Protein AF-I0BWT6-F1 (afdb_monomer)

Structure (mmCIF, N/CA/C/O backbone):
data_AF-I0BWT6-F1
#
_entry.id   AF-I0BWT6-F1
#
loop_
_atom_site.group_PDB
_atom_site.id
_atom_site.type_symbol
_atom_site.label_atom_id
_atom_site.label_alt_id
_atom_site.label_comp_id
_atom_site.label_asym_id
_atom_site.label_entity_id
_atom_site.label_seq_id
_atom_site.pdbx_PDB_ins_code
_atom_site.Cartn_x
_atom_site.Cartn_y
_atom_site.Cartn_z
_atom_site.occupancy
_atom_site.B_iso_or_equiv
_atom_site.auth_seq_id
_atom_site.auth_comp_id
_atom_site.auth_asym_id
_atom_site.auth_atom_id
_atom_site.pdbx_PDB_model_num
ATOM 1 N N . MET A 1 1 ? 53.915 -27.822 -6.409 1.00 42.47 1 MET A N 1
ATOM 2 C CA . MET A 1 1 ? 54.384 -28.324 -7.717 1.00 42.47 1 MET A CA 1
ATOM 3 C C . MET A 1 1 ? 53.465 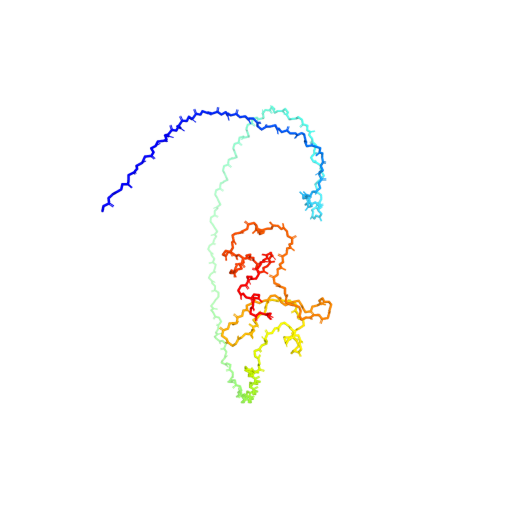-27.758 -8.793 1.00 42.47 1 MET A C 1
ATOM 5 O O . MET A 1 1 ? 52.259 -27.908 -8.686 1.00 42.47 1 MET A O 1
ATOM 9 N N . LYS A 1 2 ? 54.058 -26.995 -9.717 1.00 51.47 2 LYS A N 1
ATOM 10 C CA . LYS A 1 2 ? 53.512 -26.444 -10.980 1.00 51.47 2 LYS A CA 1
ATOM 11 C C . LYS A 1 2 ? 53.276 -27.597 -12.001 1.00 51.47 2 LYS A C 1
ATOM 13 O O . LYS A 1 2 ? 53.809 -28.670 -11.714 1.00 51.47 2 LYS A O 1
ATOM 18 N N . PRO A 1 3 ? 52.550 -27.443 -13.140 1.00 59.44 3 PRO A N 1
ATOM 19 C CA . PRO A 1 3 ? 52.746 -26.391 -14.167 1.00 59.44 3 PRO A CA 1
ATOM 20 C C . PRO A 1 3 ? 51.456 -25.671 -14.644 1.00 59.44 3 PRO A C 1
ATOM 22 O O . PRO A 1 3 ? 50.369 -26.194 -14.459 1.00 59.44 3 PRO A O 1
ATOM 25 N N . TRP A 1 4 ? 51.460 -24.379 -15.033 1.00 43.31 4 TRP A N 1
ATOM 26 C CA . TRP A 1 4 ? 52.064 -23.701 -16.220 1.00 43.31 4 TRP A CA 1
ATOM 27 C C . TRP A 1 4 ? 51.335 -24.104 -17.527 1.00 43.31 4 TRP A C 1
ATOM 29 O O . TRP A 1 4 ? 51.090 -25.284 -17.705 1.00 43.31 4 TRP A O 1
ATOM 39 N N . ALA A 1 5 ? 50.967 -23.254 -18.495 1.00 47.16 5 ALA A N 1
ATOM 40 C CA . ALA A 1 5 ? 51.197 -21.834 -18.763 1.00 47.16 5 ALA A CA 1
ATOM 41 C C . ALA A 1 5 ? 50.292 -21.350 -19.927 1.00 47.16 5 ALA A C 1
ATOM 43 O O . ALA A 1 5 ? 49.973 -22.144 -20.804 1.00 47.16 5 ALA A O 1
ATOM 44 N N . GLY A 1 6 ? 50.049 -20.032 -19.985 1.00 43.81 6 GLY A N 1
ATOM 45 C CA . GLY A 1 6 ? 50.055 -19.220 -21.218 1.00 43.81 6 GLY A CA 1
ATOM 46 C C . GLY A 1 6 ? 48.789 -19.191 -22.090 1.00 43.81 6 GLY A C 1
ATOM 47 O O . GLY A 1 6 ? 47.965 -20.085 -22.035 1.00 43.81 6 GLY A O 1
ATOM 48 N N . PHE A 1 7 ? 48.572 -18.191 -22.948 1.00 41.72 7 PHE A N 1
ATOM 49 C CA . PHE A 1 7 ? 49.351 -16.992 -23.274 1.00 41.72 7 PHE A CA 1
ATOM 50 C C . PHE A 1 7 ? 48.484 -16.136 -24.238 1.00 41.72 7 PHE A C 1
ATOM 52 O O . PHE A 1 7 ? 48.057 -16.678 -25.248 1.00 41.72 7 PHE A O 1
ATOM 59 N N . HIS A 1 8 ? 48.305 -14.833 -23.948 1.00 39.81 8 HIS A N 1
ATOM 60 C CA . HIS A 1 8 ? 48.161 -13.693 -24.893 1.00 39.81 8 HIS A CA 1
ATOM 61 C C . HIS A 1 8 ? 46.902 -13.650 -25.806 1.00 39.81 8 HIS A C 1
ATOM 63 O O . HIS A 1 8 ? 46.365 -14.666 -26.203 1.00 39.81 8 HIS A O 1
ATOM 69 N N . LEU A 1 9 ? 46.312 -12.506 -26.171 1.00 38.22 9 LEU A N 1
ATOM 70 C CA . LEU A 1 9 ? 46.908 -11.273 -26.682 1.00 38.22 9 LEU A CA 1
ATOM 71 C C . LEU A 1 9 ? 45.848 -10.148 -26.696 1.00 38.22 9 LEU A C 1
ATOM 73 O O . LEU A 1 9 ? 44.680 -10.366 -27.002 1.00 38.22 9 LEU A O 1
ATOM 77 N N . ILE A 1 10 ? 46.312 -8.945 -26.382 1.00 50.09 10 ILE A N 1
ATOM 78 C CA . ILE A 1 10 ? 45.641 -7.646 -26.479 1.00 50.09 10 ILE A CA 1
ATOM 79 C C . ILE A 1 10 ? 45.339 -7.298 -27.947 1.00 50.09 10 ILE A C 1
ATOM 81 O O . ILE A 1 10 ? 46.224 -7.441 -28.783 1.00 50.09 10 ILE A O 1
ATOM 85 N N . PHE A 1 11 ? 44.174 -6.708 -28.234 1.00 35.69 11 PHE A N 1
ATOM 86 C CA . PHE A 1 11 ? 44.030 -5.753 -29.342 1.00 35.69 11 PHE A CA 1
ATOM 87 C C . PHE A 1 11 ? 43.179 -4.551 -28.908 1.00 35.69 11 PHE A C 1
ATOM 89 O O . PHE A 1 11 ? 41.965 -4.637 -28.750 1.00 35.69 11 PHE A O 1
ATOM 96 N N . LEU A 1 12 ? 43.866 -3.425 -28.705 1.00 40.41 12 LEU A N 1
ATOM 97 C CA . LEU A 1 12 ? 43.333 -2.066 -28.794 1.00 40.41 12 LEU A CA 1
ATOM 98 C C . LEU A 1 12 ? 43.169 -1.713 -30.274 1.00 40.41 12 LEU A C 1
ATOM 100 O O . LEU A 1 12 ? 44.165 -1.797 -30.988 1.00 40.41 12 LEU A O 1
ATOM 104 N N . ILE A 1 13 ? 42.001 -1.217 -30.697 1.00 46.50 13 ILE A N 1
ATOM 105 C CA . ILE A 1 13 ? 41.910 -0.190 -31.748 1.00 46.50 13 ILE A CA 1
ATOM 106 C C . ILE A 1 13 ? 40.741 0.749 -31.407 1.00 46.50 13 ILE A C 1
ATOM 108 O O . ILE A 1 13 ? 39.598 0.319 -31.285 1.00 46.50 13 ILE A O 1
ATOM 112 N N . ALA A 1 14 ? 41.062 2.029 -31.224 1.00 41.94 14 ALA A N 1
ATOM 113 C CA . ALA A 1 14 ? 40.126 3.146 -31.202 1.00 41.94 14 ALA A CA 1
ATOM 114 C C . ALA A 1 14 ? 39.899 3.656 -32.635 1.00 41.94 14 ALA A C 1
ATOM 116 O O . ALA A 1 14 ? 40.850 3.654 -33.413 1.00 41.94 14 ALA A O 1
ATOM 117 N N . SER A 1 15 ? 38.689 4.129 -32.955 1.00 38.44 15 SER A N 1
ATOM 118 C CA . SER A 1 15 ? 38.467 5.333 -33.776 1.00 38.44 15 SER A CA 1
ATOM 119 C C . SER A 1 15 ? 36.979 5.655 -33.950 1.00 38.44 15 SER A C 1
ATOM 121 O O . SER A 1 15 ? 36.146 4.764 -34.085 1.00 38.44 15 SER A O 1
ATOM 123 N N . SER A 1 16 ? 36.705 6.960 -33.933 1.00 43.31 16 SER A N 1
ATOM 124 C CA . SER A 1 16 ? 35.433 7.666 -34.092 1.00 43.31 16 SER A CA 1
ATOM 125 C C . SER A 1 16 ? 34.547 7.217 -35.253 1.00 43.31 16 SER A C 1
ATOM 127 O O . SER A 1 16 ? 35.042 6.939 -36.342 1.00 43.31 16 SER A O 1
ATOM 129 N N . VAL A 1 17 ? 33.233 7.388 -35.079 1.00 43.19 17 VAL A N 1
ATOM 130 C CA . VAL A 1 17 ? 32.431 8.083 -36.093 1.00 43.19 17 VAL A CA 1
ATOM 131 C C . VAL A 1 17 ? 31.307 8.875 -35.418 1.00 43.19 17 VAL A C 1
ATOM 133 O O . VAL A 1 17 ? 30.542 8.350 -34.610 1.00 43.19 17 VAL A O 1
ATOM 136 N N . GLU A 1 18 ? 31.280 10.169 -35.718 1.00 48.12 18 GLU A N 1
ATOM 137 C CA . GLU A 1 18 ? 30.154 11.076 -35.519 1.00 48.12 18 GLU A CA 1
ATOM 138 C C . GLU A 1 18 ? 29.120 10.786 -36.618 1.00 48.12 18 GLU A C 1
ATOM 140 O O . GLU A 1 18 ? 29.493 10.466 -37.747 1.00 48.12 18 GLU A O 1
ATOM 145 N N . GLY A 1 19 ? 27.827 10.871 -36.306 1.00 37.47 19 GLY A N 1
ATOM 146 C CA . GLY A 1 19 ? 26.771 10.527 -37.260 1.00 37.47 19 GLY A CA 1
ATOM 147 C C . GLY A 1 19 ? 25.393 10.996 -36.812 1.00 37.47 19 GLY A C 1
ATOM 148 O O . GLY A 1 19 ? 24.604 10.213 -36.301 1.00 37.47 19 GLY A O 1
ATOM 149 N N . GLU A 1 20 ? 25.184 12.303 -36.957 1.00 38.12 20 GLU A N 1
ATOM 150 C CA . GLU A 1 20 ? 23.972 12.998 -37.418 1.00 38.12 20 GLU A CA 1
ATOM 151 C C . GLU A 1 20 ? 22.589 12.424 -37.043 1.00 38.12 20 GLU A C 1
ATOM 153 O O . GLU A 1 20 ? 22.090 11.445 -37.598 1.00 38.12 20 GLU A O 1
ATOM 158 N N . ALA A 1 21 ? 21.900 13.155 -36.161 1.00 36.47 21 ALA A N 1
ATOM 159 C CA . ALA A 1 21 ? 20.470 13.022 -35.926 1.00 36.47 21 ALA A CA 1
ATOM 160 C C . ALA A 1 21 ? 19.667 13.618 -37.099 1.00 36.47 21 ALA A C 1
ATOM 162 O O . ALA A 1 21 ? 19.679 14.825 -37.342 1.00 36.47 21 ALA A O 1
ATOM 163 N N . SER A 1 22 ? 18.927 12.753 -37.790 1.00 33.88 22 SER A N 1
ATOM 164 C CA . SER A 1 22 ? 17.842 13.099 -38.708 1.00 33.88 22 SER A CA 1
ATOM 165 C C . SER A 1 22 ? 16.614 13.543 -37.902 1.00 33.88 22 SER A C 1
ATOM 167 O O . SER A 1 22 ? 16.103 12.770 -37.093 1.00 33.88 22 SER A O 1
ATOM 169 N N . ASN A 1 23 ? 16.128 14.771 -38.110 1.00 39.53 23 ASN A N 1
ATOM 170 C CA . ASN A 1 23 ? 14.814 15.189 -37.616 1.00 39.53 23 ASN A CA 1
ATOM 171 C C . ASN A 1 23 ? 13.788 15.077 -38.746 1.00 39.53 23 ASN A C 1
ATOM 173 O O . ASN A 1 23 ? 13.794 15.846 -39.708 1.00 39.53 23 ASN A O 1
ATOM 177 N N . TYR A 1 24 ? 12.930 14.072 -38.597 1.00 34.31 24 TYR A N 1
ATOM 178 C CA . TYR A 1 24 ? 11.698 13.878 -39.342 1.00 34.31 24 TYR A CA 1
ATOM 179 C C . TYR A 1 24 ? 10.687 14.981 -39.014 1.00 34.31 24 TYR A C 1
ATOM 181 O O . TYR A 1 24 ? 10.643 15.507 -37.903 1.00 34.31 24 TYR A O 1
ATOM 189 N N . GLY A 1 25 ? 9.867 15.309 -40.012 1.00 38.00 25 GLY A N 1
ATOM 190 C CA . GLY A 1 25 ? 8.816 16.307 -39.918 1.00 38.00 25 GLY A CA 1
ATOM 191 C C . GLY A 1 25 ? 7.792 16.016 -38.824 1.00 38.00 25 GLY A C 1
ATOM 192 O O . GLY A 1 25 ? 7.376 14.881 -38.603 1.00 38.00 25 GLY A O 1
ATOM 193 N N . THR A 1 26 ? 7.340 17.088 -38.188 1.00 36.38 26 THR A N 1
ATOM 194 C CA . THR A 1 26 ? 6.186 17.095 -37.302 1.00 36.38 26 THR A CA 1
ATOM 195 C C . THR A 1 26 ? 4.981 17.624 -38.068 1.00 36.38 26 THR A C 1
ATOM 197 O O . THR A 1 26 ? 4.832 18.816 -38.334 1.00 36.38 26 THR A O 1
ATOM 200 N N . GLY A 1 27 ? 4.122 16.679 -38.454 1.00 35.94 27 GLY A N 1
ATOM 201 C CA . GLY A 1 27 ? 2.708 16.940 -38.672 1.00 35.94 27 GLY A CA 1
ATOM 202 C C . GLY A 1 27 ? 2.073 17.448 -37.379 1.00 35.94 27 GLY A C 1
ATOM 203 O O . GLY A 1 27 ? 2.541 17.158 -36.277 1.00 35.94 27 GLY A O 1
ATOM 204 N N . GLY A 1 28 ? 1.036 18.261 -37.546 1.00 37.31 28 GLY A N 1
ATOM 205 C CA . GLY A 1 28 ? 0.318 18.872 -36.446 1.00 37.31 28 GLY A CA 1
ATOM 206 C C . GLY A 1 28 ? -0.346 17.858 -35.524 1.00 37.31 28 GLY A C 1
ATOM 207 O O . GLY A 1 28 ? -0.750 16.777 -35.938 1.00 37.31 28 GLY A O 1
ATOM 208 N N . LEU A 1 29 ? -0.476 18.286 -34.277 1.00 45.09 29 LEU A N 1
ATOM 209 C CA . LEU A 1 29 ? -1.655 18.153 -33.433 1.00 45.09 29 LEU A CA 1
ATOM 210 C C . LEU A 1 29 ? -1.416 19.144 -32.292 1.00 45.09 29 LEU A C 1
ATOM 212 O O . LEU A 1 29 ? -0.754 18.860 -31.298 1.00 45.09 29 LEU A O 1
ATOM 216 N N . GLN A 1 30 ? -1.865 20.376 -32.531 1.00 37.12 30 GLN A N 1
ATOM 217 C CA . GLN A 1 30 ? -2.309 21.244 -31.452 1.00 37.12 30 GLN A CA 1
ATOM 218 C C . GLN A 1 30 ? -3.399 20.481 -30.716 1.00 37.12 30 GLN A C 1
ATOM 220 O O . GLN A 1 30 ? -4.320 20.022 -31.377 1.00 37.12 30 GLN A O 1
ATOM 225 N N . ASP A 1 31 ? -3.229 20.292 -29.412 1.00 46.28 31 ASP A N 1
ATOM 226 C CA . ASP A 1 31 ? -4.300 20.288 -28.415 1.00 46.28 31 ASP A CA 1
ATOM 227 C C . ASP A 1 31 ? -3.699 19.923 -27.058 1.00 46.28 31 ASP A C 1
ATOM 229 O O . ASP A 1 31 ? -3.703 18.771 -26.638 1.00 46.28 31 ASP A O 1
ATOM 233 N N . ALA A 1 32 ? -3.154 20.927 -26.376 1.00 45.75 32 ALA A N 1
ATOM 234 C CA . ALA A 1 32 ? -3.329 21.101 -24.940 1.00 45.75 32 ALA A CA 1
ATOM 235 C C . ALA A 1 32 ? -2.655 22.406 -24.512 1.00 45.75 32 ALA A C 1
ATOM 237 O O . ALA A 1 32 ? -1.502 22.663 -24.837 1.00 45.75 32 ALA A O 1
ATOM 238 N N . GLU A 1 33 ? -3.394 23.171 -23.715 1.00 38.50 33 GLU A N 1
ATOM 239 C CA . GLU A 1 33 ? -2.899 24.237 -22.845 1.00 38.50 33 GLU A CA 1
ATOM 240 C C . GLU A 1 33 ? -2.753 25.653 -23.434 1.00 38.50 33 GLU A C 1
ATOM 242 O O . GLU A 1 33 ? -1.668 26.183 -23.638 1.00 38.50 33 GLU A O 1
ATOM 247 N N . ALA A 1 34 ? -3.898 26.327 -23.587 1.00 40.56 34 ALA A N 1
ATOM 248 C CA . ALA A 1 34 ? -4.045 27.717 -23.137 1.00 40.56 34 ALA A CA 1
ATOM 249 C C . ALA A 1 34 ? -5.530 28.080 -22.962 1.00 40.56 34 ALA A C 1
ATOM 251 O O . ALA A 1 34 ? -6.059 28.999 -23.588 1.00 40.56 34 ALA A O 1
ATOM 252 N N . THR A 1 35 ? -6.214 27.382 -22.052 1.00 51.09 35 THR A N 1
ATOM 253 C CA . THR A 1 35 ? -7.403 27.940 -21.395 1.00 51.09 35 THR A CA 1
ATOM 254 C C . THR A 1 35 ? -6.935 29.054 -20.462 1.00 51.09 35 THR A C 1
ATOM 256 O O . THR A 1 35 ? -6.736 28.852 -19.271 1.00 51.09 35 THR A O 1
ATOM 259 N N . CYS A 1 36 ? -6.735 30.247 -21.013 1.00 52.03 36 CYS A N 1
ATOM 260 C CA . CYS A 1 36 ? -6.642 31.483 -20.244 1.00 52.03 36 CYS A CA 1
ATOM 261 C C . CYS A 1 36 ? -7.314 32.611 -21.030 1.00 52.03 36 CYS A C 1
ATOM 263 O O . CYS A 1 36 ? -6.670 33.551 -21.477 1.00 52.03 36 CYS A O 1
ATOM 265 N N . CYS A 1 37 ? -8.620 32.474 -21.272 1.00 47.41 37 CYS A N 1
ATOM 266 C CA . CYS A 1 37 ? -9.442 33.552 -21.832 1.00 47.41 37 CYS A CA 1
ATOM 267 C C . CYS A 1 37 ? -10.937 33.371 -21.516 1.00 47.41 37 CYS A C 1
ATOM 269 O O . CYS A 1 37 ? -11.799 33.585 -22.361 1.00 47.41 37 CYS A O 1
ATOM 271 N N . ALA A 1 38 ? -11.259 32.975 -20.281 1.00 53.38 38 ALA A N 1
ATOM 272 C CA . ALA A 1 38 ? -12.645 32.875 -19.812 1.00 53.38 38 ALA A CA 1
ATOM 273 C C . ALA A 1 38 ? -12.951 33.746 -18.581 1.00 53.38 38 ALA A C 1
ATOM 275 O O . ALA A 1 38 ? -13.928 33.477 -17.888 1.00 53.38 38 ALA A O 1
ATOM 276 N N . GLN A 1 39 ? -12.166 34.797 -18.289 1.00 48.47 39 GLN A N 1
ATOM 277 C CA . GLN A 1 39 ? -12.446 35.611 -17.093 1.00 48.47 39 GLN A CA 1
ATOM 278 C C . GLN A 1 39 ? -12.039 37.088 -17.098 1.00 48.47 39 GLN A C 1
ATOM 280 O O . GLN A 1 39 ? -12.118 37.728 -16.054 1.00 48.47 39 GLN A O 1
ATOM 285 N N . LEU A 1 40 ? -11.707 37.686 -18.244 1.00 47.66 40 LEU A N 1
ATOM 286 C CA . LEU A 1 40 ? -11.546 39.140 -18.327 1.00 47.66 40 LEU A CA 1
ATOM 287 C C . LEU A 1 40 ? -12.355 39.684 -19.500 1.00 47.66 40 LEU A C 1
ATOM 289 O O . LEU A 1 40 ? -12.048 39.463 -20.668 1.00 47.66 40 LEU A O 1
ATOM 293 N N . LYS A 1 41 ? -13.444 40.381 -19.164 1.00 46.59 41 LYS A N 1
ATOM 294 C CA . LYS A 1 41 ? -14.199 41.187 -20.117 1.00 46.59 41 LYS A CA 1
ATOM 295 C C . LYS A 1 41 ? -13.276 42.262 -20.689 1.00 46.59 41 LYS A C 1
ATOM 297 O O . LYS A 1 41 ? -12.772 43.089 -19.939 1.00 46.59 41 LYS A O 1
ATOM 302 N N . GLY A 1 42 ? -13.168 42.275 -22.014 1.00 57.44 42 GLY A N 1
ATOM 303 C CA . GLY A 1 42 ? -12.788 43.447 -22.792 1.00 57.44 42 GLY A CA 1
ATOM 304 C C . GLY A 1 42 ? -11.293 43.685 -22.907 1.00 57.44 42 GLY A C 1
ATOM 305 O O . GLY A 1 42 ? -10.782 44.556 -22.228 1.00 57.44 42 GLY A O 1
ATOM 306 N N . LEU A 1 43 ? -10.644 42.988 -23.839 1.00 44.75 43 LEU A N 1
ATOM 307 C CA . LEU A 1 43 ? -9.632 43.554 -24.735 1.00 44.75 43 LEU A CA 1
ATOM 308 C C . LEU A 1 43 ? -9.586 42.659 -25.984 1.00 44.75 43 LEU A C 1
ATOM 310 O O . LEU A 1 43 ? -9.127 41.520 -25.951 1.00 44.75 43 LEU A O 1
ATOM 314 N N . THR A 1 44 ? -10.158 43.158 -27.075 1.00 45.19 44 THR A N 1
ATOM 315 C CA . THR A 1 44 ? -10.151 42.530 -28.398 1.00 45.19 44 THR A CA 1
ATOM 316 C C . THR A 1 44 ? -8.830 42.801 -29.115 1.00 45.19 44 THR A C 1
ATOM 318 O O . THR A 1 44 ? -8.451 43.953 -29.292 1.00 45.19 44 THR A O 1
ATOM 321 N N . GLN A 1 45 ? -8.222 41.709 -29.583 1.00 42.19 45 GLN A N 1
ATOM 322 C CA . GLN A 1 45 ? -7.320 41.576 -30.734 1.00 42.19 45 GLN A CA 1
ATOM 323 C C . GLN A 1 45 ? -5.939 42.254 -30.718 1.00 42.19 45 GLN A C 1
ATOM 325 O O . GLN A 1 45 ? -5.777 43.451 -30.928 1.00 42.19 45 GLN A O 1
ATOM 330 N N . CYS A 1 46 ? -4.924 41.385 -30.666 1.00 43.94 46 CYS A N 1
ATOM 331 C CA . CYS A 1 46 ? -3.648 41.582 -31.346 1.00 43.94 46 CYS A CA 1
ATOM 332 C C . CYS A 1 46 ? -3.877 41.614 -32.867 1.00 43.94 46 CYS A C 1
ATOM 334 O O . CYS A 1 46 ? -4.219 40.593 -33.466 1.00 43.94 46 CYS A O 1
ATOM 336 N N . GLY A 1 47 ? -3.669 42.779 -33.475 1.00 43.38 47 GLY A N 1
ATOM 337 C CA . GLY A 1 47 ? -3.545 42.976 -34.916 1.00 43.38 47 GLY A CA 1
ATOM 338 C C . GLY A 1 47 ? -2.259 43.748 -35.201 1.00 43.38 47 GLY A C 1
ATOM 339 O O . GLY A 1 47 ? -2.004 44.777 -34.582 1.00 43.38 47 GLY A O 1
ATOM 340 N N . ASN A 1 48 ? -1.431 43.198 -36.086 1.00 61.59 48 ASN A N 1
ATOM 341 C CA . ASN A 1 48 ? -0.179 43.787 -36.559 1.00 61.59 48 ASN A CA 1
ATOM 342 C C . ASN A 1 48 ? -0.455 45.094 -37.310 1.00 61.59 48 ASN A C 1
ATOM 344 O O . ASN A 1 48 ? -1.382 45.086 -38.106 1.00 61.59 48 ASN A O 1
ATOM 348 N N . ASP A 1 49 ? 0.369 46.136 -37.131 1.00 45.12 49 ASP A N 1
ATOM 349 C CA . ASP A 1 49 ? 0.772 47.047 -38.214 1.00 45.12 49 ASP A CA 1
ATOM 350 C C . ASP A 1 49 ? 1.920 47.996 -37.808 1.00 45.12 49 ASP A C 1
ATOM 352 O O . ASP A 1 49 ? 2.054 48.438 -36.668 1.00 45.12 49 ASP A O 1
ATOM 356 N N . LYS A 1 50 ? 2.784 48.257 -38.796 1.00 48.44 50 LYS A N 1
ATOM 357 C CA . LYS A 1 50 ? 3.993 49.101 -38.811 1.00 48.44 50 LYS A CA 1
ATOM 358 C C . LYS A 1 50 ? 3.893 50.406 -38.006 1.00 48.44 50 LYS A C 1
ATOM 360 O O . LYS A 1 50 ? 3.036 51.241 -38.277 1.00 48.44 50 LYS A O 1
ATOM 365 N N . ILE A 1 51 ? 4.906 50.674 -37.178 1.00 49.22 51 ILE A N 1
ATOM 366 C CA . ILE A 1 51 ? 5.152 51.990 -36.566 1.00 49.22 51 ILE A CA 1
ATOM 367 C C . ILE A 1 51 ? 6.350 52.661 -37.260 1.00 49.22 51 ILE A C 1
ATOM 369 O O . ILE A 1 51 ? 7.469 52.154 -37.220 1.00 49.22 51 ILE A O 1
ATOM 373 N N . LEU A 1 52 ? 6.111 53.816 -37.890 1.00 45.03 52 LEU A N 1
ATOM 374 C CA . LEU A 1 52 ? 7.130 54.793 -38.296 1.00 45.03 52 LEU A CA 1
ATOM 375 C C . LEU A 1 52 ? 7.288 55.814 -37.156 1.00 45.03 52 LEU A C 1
ATOM 377 O O . LEU A 1 52 ? 6.353 56.551 -36.857 1.00 45.03 52 LEU A O 1
ATOM 381 N N . LEU A 1 53 ? 8.457 55.851 -36.510 1.00 47.50 53 LEU A N 1
ATOM 382 C CA . LEU A 1 53 ? 8.797 56.814 -35.454 1.00 47.50 53 LEU A CA 1
ATOM 383 C C . LEU A 1 53 ? 9.492 58.039 -36.060 1.00 47.50 53 LEU A C 1
ATOM 385 O O . LEU A 1 53 ? 10.631 57.947 -36.513 1.00 47.50 53 LEU A O 1
ATOM 389 N N . GLN A 1 54 ? 8.836 59.196 -36.007 1.00 47.50 54 GLN A N 1
ATOM 390 C CA . GLN A 1 54 ? 9.489 60.497 -36.146 1.00 47.50 54 GLN A CA 1
ATOM 391 C C . GLN A 1 54 ? 9.401 61.199 -34.782 1.00 47.50 54 GLN A C 1
ATOM 393 O O . GLN A 1 54 ? 8.309 61.445 -34.276 1.00 47.50 54 GLN A O 1
ATOM 398 N N . GLY A 1 55 ? 10.550 61.423 -34.136 1.00 57.22 55 GLY A N 1
ATOM 399 C CA . GLY A 1 55 ? 10.626 61.904 -32.753 1.00 57.22 55 GLY A CA 1
ATOM 400 C C . GLY A 1 55 ? 10.161 63.355 -32.590 1.00 57.22 55 GLY A C 1
ATOM 401 O O . GLY A 1 55 ? 10.614 64.237 -33.317 1.00 57.22 55 GLY A O 1
ATOM 402 N N . GLN A 1 56 ? 9.284 63.610 -31.616 1.00 56.62 56 GLN A N 1
ATOM 403 C CA . GLN A 1 56 ? 8.946 64.962 -31.160 1.00 5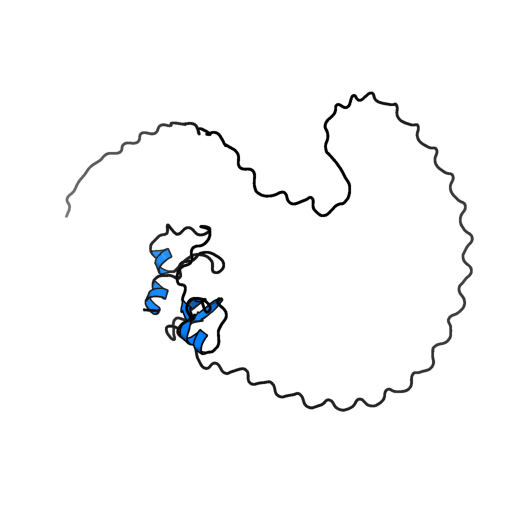6.62 56 GLN A CA 1
ATOM 404 C C . GLN A 1 56 ? 9.932 65.440 -30.085 1.00 56.62 56 GLN A C 1
ATOM 406 O O . GLN A 1 56 ? 10.409 64.654 -29.266 1.00 56.62 56 GLN A O 1
ATOM 411 N N . ALA A 1 57 ? 10.241 66.740 -30.104 1.00 63.34 57 ALA A N 1
ATOM 412 C CA . ALA A 1 57 ? 11.140 67.387 -29.152 1.00 63.34 57 ALA A CA 1
ATOM 413 C C . ALA A 1 57 ? 10.592 67.339 -27.713 1.00 63.34 57 ALA A C 1
ATOM 415 O O . ALA A 1 57 ? 9.383 67.420 -27.494 1.00 63.34 57 ALA A O 1
ATOM 416 N N . GLY A 1 58 ? 11.495 67.226 -26.735 1.00 70.50 58 GLY A N 1
ATOM 417 C CA . GLY A 1 58 ? 11.144 67.181 -25.316 1.00 70.50 58 GLY A CA 1
ATOM 418 C C . GLY A 1 58 ? 10.471 68.469 -24.831 1.00 70.50 58 GLY A C 1
ATOM 419 O O . GLY A 1 58 ? 10.845 69.573 -25.224 1.00 70.50 58 GLY A O 1
ATOM 420 N N . ILE A 1 59 ? 9.477 68.313 -23.961 1.00 67.56 59 ILE A N 1
ATOM 421 C CA . ILE A 1 59 ? 8.725 69.414 -23.350 1.00 67.56 59 ILE A CA 1
ATOM 422 C C . ILE A 1 59 ? 9.621 70.105 -22.299 1.00 67.56 59 ILE A C 1
ATOM 424 O O . ILE A 1 59 ? 10.259 69.395 -21.516 1.00 67.56 59 ILE A O 1
ATOM 428 N N . PRO A 1 60 ? 9.696 71.450 -22.238 1.00 73.44 60 PRO A N 1
ATOM 429 C CA . PRO A 1 60 ? 10.446 72.147 -21.194 1.00 73.44 60 PRO A CA 1
ATOM 430 C C . PRO A 1 60 ? 9.960 71.794 -19.781 1.00 73.44 60 PRO A C 1
ATOM 432 O O . PRO A 1 60 ? 8.767 71.592 -19.555 1.00 73.44 60 PRO A O 1
ATOM 435 N N . GLY A 1 61 ? 10.889 71.751 -18.823 1.00 74.50 61 GLY A N 1
ATOM 436 C CA . GLY A 1 61 ? 10.579 71.466 -17.422 1.00 74.50 61 GLY A CA 1
ATOM 437 C C . GLY A 1 61 ? 9.699 72.545 -16.784 1.00 74.50 61 GLY A C 1
ATOM 438 O O . GLY A 1 61 ? 9.883 73.739 -17.019 1.00 74.50 61 GLY A O 1
ATOM 439 N N . ILE A 1 62 ? 8.742 72.114 -15.964 1.00 69.38 62 ILE A N 1
ATOM 440 C CA . ILE A 1 62 ? 7.796 72.990 -15.264 1.00 69.38 62 ILE A CA 1
ATOM 441 C C . ILE A 1 62 ? 8.536 73.709 -14.116 1.00 69.38 62 ILE A C 1
ATOM 443 O O . ILE A 1 62 ? 9.255 73.041 -13.368 1.00 69.38 62 ILE A O 1
ATOM 447 N N . PRO A 1 63 ? 8.379 75.036 -13.935 1.00 75.50 63 PRO A N 1
ATOM 448 C CA . PRO A 1 63 ? 8.945 75.740 -12.785 1.00 75.50 63 PRO A CA 1
ATOM 449 C C . PRO A 1 63 ? 8.450 75.171 -11.449 1.00 75.50 63 PRO A C 1
ATOM 451 O O . PRO A 1 63 ? 7.295 74.764 -11.324 1.00 75.50 63 PRO A O 1
ATOM 454 N N . GLY A 1 64 ? 9.321 75.171 -10.437 1.00 75.94 64 GLY A N 1
ATOM 455 C CA . GLY A 1 64 ? 8.975 74.706 -9.094 1.00 75.94 64 GLY A CA 1
ATOM 456 C C . GLY A 1 64 ? 7.929 75.600 -8.423 1.00 75.94 64 GLY A C 1
ATOM 457 O O . GLY A 1 64 ? 7.986 76.826 -8.526 1.00 75.94 64 GLY A O 1
ATOM 458 N N . VAL A 1 65 ? 6.974 74.985 -7.725 1.00 74.31 65 VAL A N 1
ATOM 459 C CA . VAL A 1 65 ? 5.941 75.709 -6.974 1.00 74.31 65 VAL A CA 1
ATOM 460 C C . VAL A 1 65 ? 6.547 76.426 -5.754 1.00 74.31 65 VAL A C 1
ATOM 462 O O . VAL A 1 65 ? 7.378 75.835 -5.059 1.00 74.31 65 VAL A O 1
ATOM 465 N N . PRO A 1 66 ? 6.151 77.679 -5.457 1.00 78.69 66 PRO A N 1
ATOM 466 C CA . PRO A 1 66 ? 6.557 78.356 -4.226 1.00 78.69 66 PRO A CA 1
ATOM 467 C C . PRO A 1 66 ? 6.102 77.594 -2.973 1.00 78.69 66 PRO A C 1
ATOM 469 O O . PRO A 1 66 ? 5.023 77.002 -2.954 1.00 78.69 66 PRO A O 1
ATOM 472 N N . GLY A 1 67 ? 6.914 77.632 -1.914 1.00 76.94 67 GLY A N 1
ATOM 473 C CA . GLY A 1 67 ? 6.590 76.981 -0.643 1.00 76.94 67 GLY A CA 1
ATOM 474 C C . GLY A 1 67 ? 5.389 77.625 0.056 1.00 76.94 67 GLY A C 1
ATOM 475 O O . GLY A 1 67 ? 5.231 78.845 0.049 1.00 76.94 67 GLY A O 1
ATOM 476 N N . THR A 1 68 ? 4.537 76.807 0.673 1.00 77.94 68 THR A N 1
ATOM 477 C CA . THR A 1 68 ? 3.377 77.270 1.446 1.00 77.94 68 THR A CA 1
ATOM 478 C C . THR A 1 68 ? 3.802 77.817 2.809 1.00 77.94 68 THR A C 1
ATOM 480 O O . THR A 1 68 ? 4.654 77.223 3.471 1.00 77.94 68 THR A O 1
ATOM 483 N N . ASN A 1 69 ? 3.172 78.900 3.273 1.00 73.75 69 ASN A N 1
ATOM 484 C CA . ASN A 1 69 ? 3.351 79.386 4.646 1.00 73.75 69 ASN A CA 1
ATOM 485 C C . ASN A 1 69 ? 2.918 78.319 5.670 1.00 73.75 69 ASN A C 1
ATOM 487 O O . ASN A 1 69 ? 1.957 77.584 5.438 1.00 73.75 69 ASN A O 1
ATOM 491 N N . GLY A 1 70 ? 3.612 78.252 6.810 1.00 74.44 70 GLY A N 1
ATOM 492 C CA . GLY A 1 70 ? 3.305 77.301 7.883 1.00 74.44 70 GLY A CA 1
ATOM 493 C C . GLY A 1 70 ? 1.935 77.551 8.523 1.00 74.44 70 GLY A C 1
ATOM 494 O O . GLY A 1 70 ? 1.529 78.696 8.722 1.00 74.44 70 GLY A O 1
ATOM 495 N N . SER A 1 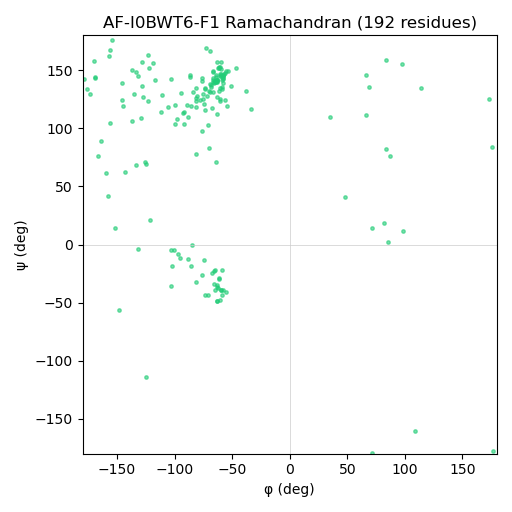71 ? 1.220 76.474 8.849 1.00 74.88 71 SER A N 1
ATOM 496 C CA . SER A 1 71 ? -0.091 76.525 9.503 1.00 74.88 71 SER A CA 1
ATOM 497 C C . SER A 1 71 ? -0.001 77.072 10.939 1.00 74.88 71 SER A C 1
ATOM 499 O O . SER A 1 71 ? 0.949 76.727 11.647 1.00 74.88 71 SER A O 1
ATOM 501 N N . PRO A 1 72 ? -0.989 77.859 11.417 1.00 77.69 72 PRO A N 1
ATOM 502 C CA . PRO A 1 72 ? -1.073 78.261 12.822 1.00 77.69 72 PRO A CA 1
ATOM 503 C C . PRO A 1 72 ? -1.089 77.055 13.776 1.00 77.69 72 PRO A C 1
ATOM 505 O O . PRO A 1 72 ? -1.620 75.998 13.436 1.00 77.69 72 PRO A O 1
ATOM 508 N N . GLY A 1 73 ? -0.523 77.218 14.975 1.00 75.44 73 GLY A N 1
ATOM 509 C CA . GLY A 1 73 ? -0.461 76.155 15.983 1.00 75.44 73 GLY A CA 1
ATOM 510 C C . GLY A 1 73 ? -1.844 75.721 16.484 1.00 75.44 73 GLY A C 1
ATOM 511 O O . GLY A 1 73 ? -2.754 76.540 16.621 1.00 75.44 73 GLY A O 1
ATOM 512 N N . LEU A 1 74 ? -1.994 74.425 16.765 1.00 74.94 74 LEU A N 1
ATOM 513 C CA . LEU A 1 74 ? -3.235 73.837 17.272 1.00 74.94 74 LEU A CA 1
ATOM 514 C C . LEU A 1 74 ? -3.555 74.351 18.687 1.00 74.94 74 LEU A C 1
ATOM 516 O O . LEU A 1 74 ? -2.667 74.491 19.529 1.00 74.94 74 LEU A O 1
ATOM 520 N N . LYS A 1 75 ? -4.837 74.620 18.957 1.00 76.81 75 LYS A N 1
ATOM 521 C CA . LYS A 1 75 ? -5.337 74.932 20.304 1.00 76.81 75 LYS A CA 1
ATOM 522 C C . LYS A 1 75 ? -5.250 73.671 21.173 1.00 76.81 75 LYS A C 1
ATOM 524 O O . LYS A 1 75 ? -5.603 72.601 20.696 1.00 76.81 75 LYS A O 1
ATOM 529 N N . GLY A 1 76 ? -4.796 73.806 22.422 1.00 76.50 76 GLY A N 1
ATOM 530 C CA . GLY A 1 76 ? -4.641 72.670 23.339 1.00 76.50 76 GLY A CA 1
ATOM 531 C C . GLY A 1 76 ? -5.957 71.941 23.633 1.00 76.50 76 GLY A C 1
ATOM 532 O O . GLY A 1 76 ? -7.021 72.568 23.676 1.00 76.50 76 GLY A O 1
ATOM 533 N N . ASP A 1 77 ? -5.862 70.626 23.831 1.00 77.12 77 ASP A N 1
ATOM 534 C CA . ASP A 1 77 ? -7.005 69.737 24.040 1.00 77.12 77 ASP A CA 1
ATOM 535 C C . ASP A 1 77 ? -7.748 70.019 25.364 1.00 77.12 77 ASP A C 1
AT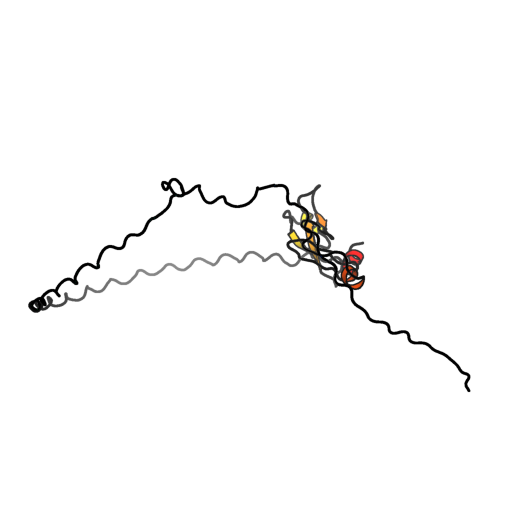OM 537 O O . ASP A 1 77 ? -7.128 70.426 26.354 1.00 77.12 77 ASP A O 1
ATOM 541 N N . PRO A 1 78 ? -9.076 69.790 25.425 1.00 80.25 78 PRO A N 1
ATOM 542 C CA . PRO A 1 78 ? -9.823 69.794 26.682 1.00 80.25 78 PRO A CA 1
ATOM 543 C C . PRO A 1 78 ? -9.256 68.782 27.690 1.00 80.25 78 PRO A C 1
ATOM 545 O O . PRO A 1 78 ? -8.794 67.706 27.314 1.00 80.25 78 PRO A O 1
ATOM 548 N N . GLY A 1 79 ? -9.327 69.108 28.985 1.00 76.31 79 GLY A N 1
ATOM 549 C CA . GLY A 1 79 ? -8.852 68.219 30.049 1.00 76.31 79 GLY A CA 1
ATOM 550 C C . GLY A 1 79 ? -9.591 66.868 30.080 1.00 76.31 79 GLY A C 1
ATOM 551 O O . GLY A 1 79 ? -10.749 66.792 29.660 1.00 76.31 79 GLY A O 1
ATOM 552 N N . PRO A 1 80 ? -8.948 65.798 30.582 1.00 79.69 80 PRO A N 1
ATOM 553 C CA . PRO A 1 80 ? -9.528 64.460 30.583 1.00 79.69 80 PRO A CA 1
ATOM 554 C C . PRO A 1 80 ? -10.789 64.388 31.455 1.00 79.69 80 PRO A C 1
ATOM 556 O O . PRO A 1 80 ? -10.844 64.944 32.554 1.00 79.69 80 PRO A O 1
ATOM 559 N N . GLN A 1 81 ? -11.797 63.663 30.969 1.00 81.12 81 GLN A N 1
ATOM 560 C CA . GLN A 1 81 ? -12.985 63.316 31.747 1.00 81.12 81 GLN A CA 1
ATOM 561 C C . GLN A 1 81 ? -12.591 62.431 32.944 1.00 81.12 81 GLN A C 1
ATOM 563 O O . GLN A 1 81 ? -11.717 61.573 32.824 1.00 81.12 81 GLN A O 1
ATOM 568 N N . GLY A 1 82 ? -13.232 62.636 34.101 1.00 76.62 82 GLY A N 1
ATOM 569 C CA . GLY A 1 82 ? -12.974 61.841 35.308 1.00 76.62 82 GLY A CA 1
ATOM 570 C C . GLY A 1 82 ? -13.241 60.337 35.111 1.00 76.62 82 GLY A C 1
ATOM 571 O O . GLY A 1 82 ? -14.007 59.963 34.218 1.00 76.62 82 GLY A O 1
ATOM 572 N N . PRO A 1 83 ? -12.622 59.463 35.927 1.00 81.25 83 PRO A N 1
ATOM 573 C CA . PRO A 1 83 ? -12.727 58.019 35.755 1.00 81.25 83 PRO A CA 1
ATOM 574 C C . PRO A 1 83 ? -14.177 57.524 35.928 1.00 81.25 83 PRO A C 1
ATOM 576 O O . PRO A 1 83 ? -14.891 58.017 36.806 1.00 81.25 83 PRO A O 1
ATOM 579 N N . PRO A 1 84 ? -14.623 56.539 35.124 1.00 83.81 84 PRO A N 1
ATOM 580 C CA . PRO A 1 84 ? -15.903 55.864 35.328 1.00 83.81 84 PRO A CA 1
ATOM 581 C C . PRO A 1 84 ? -15.989 55.218 36.720 1.00 83.81 84 PRO A C 1
ATOM 583 O O . PRO A 1 84 ? -14.991 54.710 37.227 1.00 83.81 84 PRO A O 1
ATOM 586 N N . GLY A 1 85 ? -17.183 55.205 37.323 1.00 76.94 85 GLY A N 1
ATOM 587 C CA . GLY A 1 85 ? -17.408 54.564 38.624 1.00 76.94 85 GLY A CA 1
ATOM 588 C C . GLY A 1 85 ? -17.123 53.056 38.607 1.00 76.94 85 GLY A C 1
ATOM 589 O O . GLY A 1 85 ? -17.236 52.403 37.566 1.00 76.94 85 GLY A O 1
ATOM 590 N N . GLU A 1 86 ? -16.755 52.499 39.762 1.00 80.94 86 GLU A N 1
ATOM 591 C CA . GLU A 1 86 ? -16.414 51.079 39.884 1.00 80.94 86 GLU A CA 1
ATOM 592 C C . GLU A 1 86 ? -17.601 50.173 39.524 1.00 80.94 86 GLU A C 1
ATOM 594 O O . GLU A 1 86 ? -18.733 50.356 39.978 1.00 80.94 86 GLU A O 1
ATOM 599 N N . ARG A 1 87 ? -17.336 49.171 38.680 1.00 82.44 87 ARG A N 1
ATOM 600 C CA . ARG A 1 87 ? -18.321 48.160 38.287 1.00 82.44 87 ARG A CA 1
ATOM 601 C C . ARG A 1 87 ? -18.617 47.252 39.483 1.00 82.44 87 ARG A C 1
ATOM 603 O O . ARG A 1 87 ? -17.686 46.734 40.093 1.00 82.44 87 ARG A O 1
ATOM 610 N N . GLY A 1 88 ? -19.899 47.009 39.766 1.00 75.12 88 GLY A N 1
ATOM 611 C CA . GLY A 1 88 ? -20.322 46.054 40.797 1.00 75.12 88 GLY A CA 1
ATOM 612 C C . GLY A 1 88 ? -19.706 44.662 40.599 1.00 75.12 88 GLY A C 1
ATOM 613 O O . GLY A 1 88 ? -19.420 44.252 39.470 1.00 75.12 88 GLY A O 1
ATOM 614 N N . SER A 1 89 ? -19.477 43.946 41.700 1.00 78.31 89 SER A N 1
ATOM 615 C CA . SER A 1 89 ? -18.830 42.632 41.696 1.00 78.31 89 SER A CA 1
ATOM 616 C C . SER A 1 89 ? -19.591 41.612 40.841 1.00 78.31 89 SER A C 1
ATOM 618 O O . SER A 1 89 ? -20.821 41.578 40.812 1.00 78.31 89 SER A O 1
ATOM 620 N N . ALA A 1 90 ? -18.844 40.769 40.122 1.00 79.88 90 ALA A N 1
ATOM 621 C CA . ALA A 1 90 ? -19.422 39.697 39.320 1.00 79.88 90 ALA A CA 1
ATOM 622 C C . ALA A 1 90 ? -20.143 38.674 40.218 1.00 79.88 90 ALA A C 1
ATOM 624 O O . ALA A 1 90 ? -19.657 38.331 41.297 1.00 79.88 90 ALA A O 1
ATOM 625 N N . GLY A 1 91 ? -21.293 38.172 39.758 1.00 73.88 91 GLY A N 1
ATOM 626 C CA . GLY A 1 91 ? -21.998 37.079 40.428 1.00 73.88 91 GLY A CA 1
ATOM 627 C C . GLY A 1 91 ? -21.151 35.803 40.476 1.00 73.88 91 GLY A C 1
ATOM 628 O O . GLY A 1 91 ? -20.302 35.576 39.615 1.00 73.88 91 GLY A O 1
ATOM 629 N N . ILE A 1 92 ? -21.377 34.964 41.488 1.00 74.50 92 ILE A N 1
ATOM 630 C CA . ILE A 1 92 ? -20.651 33.699 41.655 1.00 74.50 92 ILE A CA 1
ATOM 631 C C . ILE A 1 92 ? -20.885 32.766 40.454 1.00 74.50 92 ILE A C 1
ATOM 633 O O . ILE A 1 92 ? -22.022 32.453 40.101 1.00 74.50 92 ILE A O 1
ATOM 637 N N . THR A 1 93 ? -19.808 32.308 39.815 1.00 78.69 93 THR A N 1
ATOM 638 C CA . THR A 1 93 ? -19.886 31.342 38.710 1.00 78.69 93 THR A CA 1
ATOM 639 C C . THR A 1 93 ? -20.382 29.990 39.229 1.00 78.69 93 THR A C 1
ATOM 641 O O . THR A 1 93 ? -19.866 29.473 40.222 1.00 78.69 93 THR A O 1
ATOM 644 N N . GLY A 1 94 ? -21.376 29.400 38.557 1.00 77.69 94 GLY A N 1
ATOM 645 C CA . GLY A 1 94 ? -21.866 28.055 38.873 1.00 77.69 94 GLY A CA 1
ATOM 646 C C . GLY A 1 94 ? -20.761 26.999 38.754 1.00 77.69 94 GLY A C 1
ATOM 647 O O . GLY A 1 94 ? -19.859 27.121 37.924 1.00 77.69 94 GLY A O 1
ATOM 648 N N . LYS A 1 95 ? -20.811 25.955 39.590 1.00 80.94 95 LYS A N 1
ATOM 649 C CA . LYS A 1 95 ? -19.834 24.856 39.542 1.00 80.94 95 LYS A CA 1
ATOM 650 C C . LYS A 1 95 ? -19.884 24.173 38.170 1.00 80.94 95 LYS A C 1
ATOM 652 O O . LYS A 1 95 ? -20.969 23.886 37.670 1.00 80.94 95 LYS A O 1
ATOM 657 N N . ALA A 1 96 ? -18.717 23.906 37.583 1.00 81.88 96 ALA A N 1
ATOM 658 C CA . ALA A 1 96 ? -18.620 23.163 36.331 1.00 81.88 96 ALA A CA 1
ATOM 659 C C . ALA A 1 96 ? -19.261 21.772 36.481 1.00 81.88 96 ALA A C 1
ATOM 661 O O . ALA A 1 96 ? -19.090 21.116 37.511 1.00 81.88 96 ALA A O 1
ATOM 662 N N . GLY A 1 97 ? -19.998 21.333 35.457 1.00 76.88 97 GLY A N 1
ATOM 663 C CA . GLY A 1 97 ? -20.551 19.980 35.410 1.00 76.88 97 GLY A CA 1
ATOM 664 C C . GLY A 1 97 ? -19.444 18.916 35.378 1.00 76.88 97 GLY A C 1
ATOM 665 O O . GLY A 1 97 ? -18.314 19.221 34.982 1.00 76.88 97 GLY A O 1
ATOM 666 N N . PRO A 1 98 ? -19.735 17.672 35.795 1.00 81.75 98 PRO A N 1
ATOM 667 C CA . PRO A 1 98 ? -18.770 16.583 35.711 1.00 81.75 98 PRO A CA 1
ATOM 668 C C . PRO A 1 98 ? -18.331 16.382 34.256 1.00 81.75 98 PRO A C 1
ATOM 670 O O . PRO A 1 98 ? -19.143 16.407 33.331 1.00 81.75 98 PRO A O 1
ATOM 673 N N . LYS A 1 99 ? -17.023 16.209 34.055 1.00 81.06 99 LYS A N 1
ATOM 674 C CA . LYS A 1 99 ? -16.451 15.883 32.749 1.00 81.06 99 LYS A CA 1
ATOM 675 C C . LYS A 1 99 ? -16.997 14.523 32.313 1.00 81.06 99 LYS A C 1
ATOM 677 O O . LYS A 1 99 ? -16.888 13.573 33.078 1.00 81.06 99 LYS A O 1
ATOM 682 N N . GLY A 1 100 ? -17.571 14.448 31.111 1.00 76.31 100 GLY A N 1
ATOM 683 C CA . GLY A 1 100 ? -18.031 13.181 30.543 1.00 76.31 100 GLY A CA 1
ATOM 684 C C . GLY A 1 100 ? -16.883 12.178 30.434 1.00 76.31 100 GLY A C 1
ATOM 685 O O . GLY A 1 100 ? -15.744 12.568 30.145 1.00 76.31 100 GLY A O 1
ATOM 686 N N . ASP A 1 101 ? -17.187 10.907 30.685 1.00 76.69 101 ASP A N 1
ATOM 687 C CA . ASP A 1 101 ? -16.209 9.830 30.607 1.00 76.69 101 ASP A CA 1
ATOM 688 C C . ASP A 1 101 ? -15.605 9.768 29.202 1.00 76.69 101 ASP A C 1
ATOM 690 O O . ASP A 1 101 ? -16.285 9.887 28.178 1.00 76.69 101 ASP A O 1
ATOM 694 N N . LYS A 1 102 ? -14.279 9.644 29.153 1.00 73.62 102 LYS A N 1
ATOM 695 C CA . LYS A 1 102 ? -13.550 9.471 27.901 1.00 73.62 102 LYS A CA 1
ATOM 696 C C . LYS A 1 102 ? -13.936 8.102 27.350 1.00 73.62 102 LYS A C 1
ATOM 698 O O . LYS A 1 102 ? -13.649 7.111 28.006 1.00 73.62 102 LYS A O 1
ATOM 703 N N . GLY A 1 103 ? -14.560 8.069 26.172 1.00 62.09 103 GLY A N 1
ATOM 704 C CA . GLY A 1 103 ? -14.892 6.813 25.502 1.00 62.09 103 GLY A CA 1
ATOM 705 C C . GLY A 1 103 ? -13.667 5.908 25.410 1.00 62.09 103 GLY A C 1
ATOM 706 O O . GLY A 1 103 ? -12.561 6.388 25.120 1.00 62.09 103 GLY A O 1
ATOM 707 N N . ASP A 1 104 ? -13.873 4.626 25.697 1.00 60.38 104 ASP A N 1
ATOM 708 C CA . ASP A 1 104 ? -12.830 3.615 25.636 1.00 60.38 104 ASP A CA 1
ATOM 709 C C . ASP A 1 104 ? -12.198 3.645 24.248 1.00 60.38 104 ASP A C 1
ATOM 711 O O . ASP A 1 104 ? -12.847 3.502 23.208 1.00 60.38 104 ASP A O 1
ATOM 715 N N . LYS A 1 105 ? -10.898 3.930 24.229 1.00 57.94 105 LYS A N 1
ATOM 716 C CA . LYS A 1 105 ? -10.101 3.876 23.016 1.00 57.94 105 LYS A CA 1
ATOM 717 C C . LYS A 1 105 ? -9.986 2.393 22.700 1.00 57.94 105 LYS A C 1
ATOM 719 O O . LYS A 1 105 ? -9.236 1.726 23.400 1.00 57.94 105 LYS A O 1
ATOM 724 N N . GLY A 1 106 ? -10.762 1.928 21.717 1.00 48.94 106 GLY A N 1
ATOM 725 C CA . GLY A 1 106 ? -10.839 0.529 21.303 1.00 48.94 106 GLY A CA 1
ATOM 726 C C . GLY A 1 106 ? -9.493 -0.165 21.451 1.00 48.94 106 GLY A C 1
ATOM 727 O O . GLY A 1 106 ? -8.490 0.265 20.869 1.00 48.94 106 GLY A O 1
ATOM 728 N N . ASP A 1 107 ? -9.482 -1.163 22.326 1.00 47.09 107 ASP A N 1
ATOM 729 C CA . ASP A 1 107 ? -8.310 -1.955 22.621 1.00 47.09 107 ASP A CA 1
ATOM 730 C C . ASP A 1 107 ? -7.748 -2.555 21.332 1.00 47.09 107 ASP A C 1
ATOM 732 O O . ASP A 1 107 ? -8.455 -2.821 20.359 1.00 47.09 107 ASP A O 1
ATOM 736 N N . LYS A 1 108 ? -6.428 -2.726 21.329 1.00 59.12 108 LYS A N 1
ATOM 737 C CA . LYS A 1 108 ? -5.643 -3.367 20.273 1.00 59.12 108 LYS A CA 1
ATOM 738 C C . LYS A 1 108 ? -6.020 -4.845 20.143 1.00 59.12 108 LYS A C 1
ATOM 740 O O . LYS A 1 108 ? -5.230 -5.718 20.486 1.00 59.12 108 LYS A O 1
ATOM 745 N N . GLU A 1 109 ? -7.207 -5.130 19.636 1.00 54.31 109 GLU A N 1
ATOM 746 C CA . GLU A 1 109 ? -7.701 -6.489 19.471 1.00 54.31 109 GLU A CA 1
ATOM 747 C C . GLU A 1 109 ? -8.299 -6.653 18.084 1.00 54.31 109 GLU A C 1
ATOM 749 O O . GLU A 1 109 ? -9.497 -6.733 17.842 1.00 54.31 109 GLU A O 1
ATOM 754 N N . THR A 1 110 ? -7.400 -6.608 17.118 1.00 63.44 110 THR A N 1
ATOM 755 C CA . THR A 1 110 ? -7.040 -7.763 16.298 1.00 63.44 110 THR A CA 1
ATOM 756 C C . THR A 1 110 ? -6.109 -7.200 15.230 1.00 63.44 110 THR A C 1
ATOM 758 O O . THR A 1 110 ? -6.428 -6.226 14.561 1.00 63.44 110 THR A O 1
ATOM 761 N N . GLU A 1 111 ? -4.910 -7.732 15.061 1.00 86.06 111 GLU A N 1
ATOM 762 C CA . GLU A 1 111 ? -4.095 -7.369 13.899 1.00 86.06 111 GLU A CA 1
ATOM 763 C C . GLU A 1 111 ? -4.745 -8.022 12.666 1.00 86.06 111 GLU A C 1
ATOM 765 O O . GLU A 1 111 ? -5.126 -9.194 12.710 1.00 86.06 111 GLU A O 1
ATOM 770 N N . ALA A 1 112 ? -5.029 -7.261 11.606 1.00 93.56 112 ALA A N 1
ATOM 771 C CA . ALA A 1 112 ? -5.637 -7.826 10.399 1.00 93.56 112 ALA A CA 1
ATOM 772 C C . ALA A 1 112 ? -4.566 -8.552 9.592 1.00 93.56 112 ALA A C 1
ATOM 774 O O . ALA A 1 112 ? -3.543 -7.952 9.26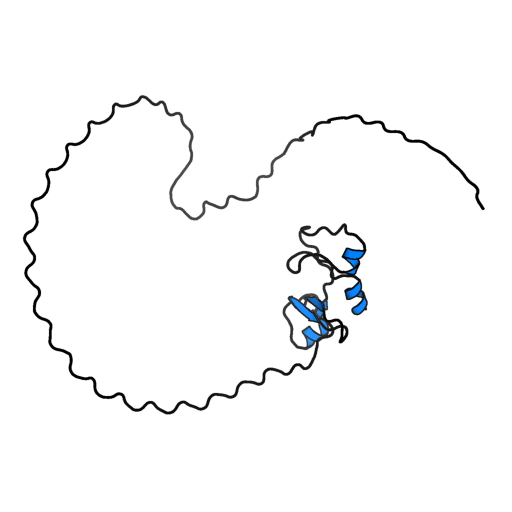1 1.00 93.56 112 ALA A O 1
ATOM 775 N N . ARG A 1 113 ? -4.767 -9.835 9.272 1.00 94.38 113 ARG A N 1
ATOM 776 C CA . ARG A 1 113 ? -3.727 -10.611 8.579 1.00 94.38 113 ARG A CA 1
ATOM 777 C C . ARG A 1 113 ? -3.638 -10.272 7.098 1.00 94.38 113 ARG A C 1
ATOM 779 O O . ARG A 1 113 ? -2.589 -10.442 6.487 1.00 94.38 113 ARG A O 1
ATOM 786 N N . ASN A 1 114 ? -4.740 -9.807 6.522 1.00 95.81 114 ASN A N 1
ATOM 787 C CA . ASN A 1 114 ? -4.880 -9.506 5.105 1.00 95.81 114 ASN A CA 1
ATOM 788 C C . ASN A 1 114 ? -5.972 -8.433 4.888 1.00 95.81 114 ASN A C 1
ATOM 790 O O . ASN A 1 114 ? -6.647 -8.008 5.828 1.00 95.81 114 ASN A O 1
ATOM 794 N N . CYS A 1 115 ? -6.153 -8.003 3.638 1.00 97.56 115 CYS A N 1
ATOM 795 C CA . CYS A 1 115 ? -7.148 -6.992 3.269 1.00 97.56 115 CYS A CA 1
ATOM 796 C C . CYS A 1 115 ? -8.604 -7.457 3.438 1.00 97.56 115 CYS A C 1
ATOM 798 O O . CYS A 1 115 ? -9.485 -6.625 3.643 1.00 97.56 115 CYS A O 1
ATOM 800 N N . LYS A 1 116 ? -8.870 -8.767 3.399 1.00 97.38 116 LYS A N 1
ATOM 801 C CA . LYS A 1 116 ? -10.208 -9.315 3.638 1.00 97.38 116 LYS A CA 1
ATOM 802 C C . LYS A 1 116 ? -10.608 -9.194 5.107 1.00 97.38 116 LYS A C 1
ATOM 804 O O . LYS A 1 116 ? -11.707 -8.727 5.383 1.00 97.38 116 LYS A O 1
ATOM 809 N N . ASP A 1 117 ? -9.693 -9.502 6.026 1.00 96.38 117 ASP A N 1
ATOM 810 C CA . ASP A 1 117 ? -9.895 -9.313 7.467 1.00 96.38 117 ASP A CA 1
ATOM 811 C C . ASP A 1 117 ? -10.200 -7.836 7.793 1.00 96.38 117 ASP A C 1
ATOM 813 O O . ASP A 1 117 ? -11.039 -7.551 8.642 1.00 96.38 117 ASP A O 1
ATOM 817 N N . LEU A 1 118 ? -9.523 -6.891 7.124 1.00 96.44 118 LEU A N 1
ATOM 818 C CA . LEU A 1 118 ? -9.796 -5.454 7.269 1.00 96.44 118 LEU A CA 1
ATOM 819 C C . LEU A 1 118 ? -11.216 -5.109 6.806 1.00 96.44 118 LEU A C 1
ATOM 821 O O . LEU A 1 118 ? -11.960 -4.461 7.543 1.00 96.44 118 LEU A O 1
ATOM 825 N N . LEU A 1 119 ? -11.612 -5.585 5.623 1.00 96.88 119 LEU A N 1
ATOM 826 C CA . LEU A 1 119 ? -12.948 -5.344 5.083 1.00 96.88 119 LEU A CA 1
ATOM 827 C C . LEU A 1 119 ? -14.051 -5.874 6.010 1.00 96.88 119 LEU A C 1
ATOM 829 O O . LEU A 1 119 ? -15.035 -5.184 6.263 1.00 96.88 119 LEU A O 1
ATOM 833 N N . GLU A 1 120 ? -13.879 -7.077 6.560 1.00 96.06 120 GLU A N 1
ATOM 834 C CA . GLU A 1 120 ? -14.843 -7.693 7.484 1.00 96.06 120 GLU A CA 1
ATOM 835 C C . GLU A 1 120 ? -14.979 -6.934 8.810 1.00 96.06 120 GLU A C 1
ATOM 837 O O . GLU A 1 120 ? -16.019 -7.003 9.464 1.00 96.06 120 GLU A O 1
ATOM 842 N N . ARG A 1 121 ? -13.961 -6.155 9.187 1.00 94.75 121 ARG A N 1
ATOM 843 C CA . ARG A 1 121 ? -13.987 -5.269 10.362 1.00 94.75 121 ARG A CA 1
ATOM 844 C C . ARG A 1 121 ? -14.604 -3.903 10.081 1.00 94.75 121 ARG A C 1
ATOM 846 O O . ARG A 1 121 ? -14.700 -3.087 10.994 1.00 94.75 121 ARG A O 1
ATOM 853 N N . GLY A 1 122 ? -15.038 -3.661 8.847 1.00 95.38 122 GLY A N 1
ATOM 854 C CA . GLY A 1 122 ? -15.683 -2.418 8.437 1.00 95.38 122 GLY A CA 1
ATOM 855 C C . GLY A 1 122 ? -14.757 -1.420 7.745 1.00 95.38 122 GLY A C 1
ATOM 856 O O . GLY A 1 122 ? -15.172 -0.284 7.528 1.00 95.38 122 GLY A O 1
ATOM 857 N N . GLU A 1 123 ? -13.538 -1.812 7.362 1.00 95.88 123 GLU A N 1
ATOM 858 C CA . GLU A 1 123 ? -12.685 -0.972 6.514 1.00 95.88 123 GLU A CA 1
ATOM 859 C C . GLU A 1 123 ? -13.172 -1.029 5.062 1.00 95.88 123 GLU A C 1
ATOM 861 O O . GLU A 1 123 ? -12.868 -1.959 4.319 1.00 95.88 123 GLU A O 1
ATOM 866 N N . THR A 1 124 ? -13.956 -0.033 4.647 1.00 96.38 124 THR A N 1
ATOM 867 C CA . THR A 1 124 ? -14.585 -0.005 3.314 1.00 96.38 124 THR A CA 1
ATOM 868 C C . THR A 1 124 ? -13.899 0.926 2.315 1.00 96.38 124 THR A C 1
ATOM 870 O O . THR A 1 124 ? -14.320 1.000 1.163 1.00 96.38 124 THR A O 1
ATOM 873 N N . LEU A 1 125 ? -12.885 1.687 2.732 1.00 97.94 125 LEU A N 1
ATOM 874 C CA . LEU A 1 125 ? -12.171 2.617 1.856 1.00 97.94 125 LEU A CA 1
ATOM 875 C C . LEU A 1 125 ? -10.926 1.942 1.279 1.00 97.94 125 LEU A C 1
ATOM 877 O O . LEU A 1 125 ? -10.131 1.371 2.014 1.00 97.94 125 LEU A O 1
ATOM 881 N N . SER A 1 126 ? -10.729 2.020 -0.038 1.00 98.12 126 SER A N 1
ATOM 882 C CA . SER A 1 126 ? -9.483 1.541 -0.642 1.00 98.12 126 SER A CA 1
ATOM 883 C C . SER A 1 126 ? -8.316 2.437 -0.220 1.00 98.12 126 SER A C 1
ATOM 885 O O . SER A 1 126 ? -8.426 3.665 -0.238 1.00 98.12 126 SER A O 1
ATOM 887 N N . GLY A 1 127 ? -7.184 1.843 0.149 1.00 97.44 127 GLY A N 1
ATOM 888 C CA . GLY A 1 127 ? -6.066 2.603 0.699 1.00 97.44 127 GLY A CA 1
ATOM 889 C C . GLY A 1 127 ? -4.890 1.750 1.147 1.00 97.44 127 GLY A C 1
ATOM 890 O O . GLY A 1 127 ? -4.884 0.531 1.002 1.00 97.44 127 GLY A O 1
ATOM 891 N N . TRP A 1 128 ? -3.869 2.409 1.691 1.00 97.38 128 TRP A N 1
ATOM 892 C CA . TRP A 1 128 ? -2.710 1.743 2.279 1.00 97.38 128 TRP A CA 1
ATOM 893 C C . TRP A 1 128 ? -2.985 1.391 3.735 1.00 97.38 128 TRP A C 1
ATOM 895 O O . TRP A 1 128 ? -3.175 2.278 4.564 1.00 97.38 128 TRP A O 1
ATOM 905 N N . TYR A 1 129 ? -2.937 0.101 4.045 1.00 96.69 129 TYR A N 1
ATOM 906 C CA . TYR A 1 129 ? -3.167 -0.429 5.380 1.00 96.69 129 TYR A CA 1
ATOM 907 C C . TYR A 1 129 ? -1.963 -1.230 5.867 1.00 96.69 129 TYR A C 1
ATOM 909 O O . TYR A 1 129 ? -1.223 -1.819 5.075 1.00 96.69 129 TYR A O 1
ATOM 917 N N . ALA A 1 130 ? -1.783 -1.265 7.186 1.00 95.44 130 ALA A N 1
ATOM 918 C CA . ALA A 1 130 ? -0.874 -2.203 7.824 1.00 95.44 130 ALA A CA 1
ATOM 919 C C . ALA A 1 130 ? -1.579 -3.555 7.976 1.00 95.44 130 ALA A C 1
ATOM 921 O O . ALA A 1 130 ? -2.642 -3.639 8.593 1.00 95.44 130 ALA A O 1
ATOM 922 N N . ILE A 1 131 ? -0.973 -4.601 7.425 1.00 95.75 131 ILE A N 1
ATOM 923 C CA . ILE A 1 131 ? -1.416 -5.984 7.586 1.00 95.75 131 ILE A CA 1
ATOM 924 C C . ILE A 1 131 ? -0.324 -6.807 8.261 1.00 95.75 131 ILE A C 1
ATOM 926 O O . ILE A 1 131 ? 0.865 -6.492 8.173 1.00 95.75 131 ILE A O 1
ATOM 930 N N . TYR A 1 132 ? -0.735 -7.891 8.906 1.00 94.88 132 TYR A N 1
ATOM 931 C CA . TYR A 1 132 ? 0.118 -8.741 9.730 1.00 94.88 132 TYR A CA 1
ATOM 932 C C . TYR A 1 132 ? 0.014 -10.201 9.267 1.00 94.88 132 TYR A C 1
ATOM 934 O O . TYR A 1 132 ? -0.601 -11.020 9.954 1.00 94.88 132 TYR A O 1
ATOM 942 N N . PRO A 1 133 ? 0.575 -10.553 8.091 1.00 92.94 133 PRO A N 1
ATOM 943 C CA . PRO A 1 133 ? 0.552 -11.929 7.589 1.00 92.94 133 PRO A CA 1
ATOM 944 C C . PRO A 1 133 ? 1.157 -12.912 8.595 1.00 92.94 133 PRO A C 1
ATOM 946 O O . PRO A 1 133 ? 0.612 -13.989 8.832 1.00 92.94 133 PRO A O 1
ATOM 949 N N . THR A 1 134 ? 2.253 -12.501 9.241 1.00 90.31 134 THR A N 1
ATOM 950 C CA . THR A 1 134 ? 2.834 -13.172 10.406 1.00 90.31 134 THR A CA 1
ATOM 951 C C . THR A 1 134 ? 3.043 -12.161 11.535 1.00 90.31 134 THR A C 1
ATOM 953 O O . THR A 1 134 ? 3.181 -10.964 11.283 1.00 90.31 134 THR A O 1
ATOM 956 N N . LYS A 1 135 ? 3.104 -12.633 12.791 1.00 84.56 135 LYS A N 1
ATOM 957 C CA . LYS A 1 135 ? 3.294 -11.777 13.985 1.00 84.56 135 LYS A CA 1
ATOM 958 C C . LYS A 1 135 ? 4.591 -10.957 13.962 1.00 84.56 135 LYS A C 1
ATOM 960 O O . LYS A 1 135 ? 4.710 -9.966 14.671 1.00 84.56 135 LYS A O 1
ATOM 965 N N . GLU A 1 136 ? 5.569 -11.395 13.180 1.00 87.44 136 GLU A N 1
ATOM 966 C CA . GLU A 1 136 ? 6.919 -10.825 13.139 1.00 87.44 136 GLU A CA 1
ATOM 967 C C . GLU A 1 136 ? 7.142 -9.925 11.919 1.00 87.44 136 GLU A C 1
ATOM 969 O O . GLU A 1 136 ? 8.056 -9.104 11.932 1.00 87.44 136 GLU A O 1
ATOM 974 N N . ASN A 1 137 ? 6.306 -10.048 10.880 1.00 86.69 137 ASN A N 1
ATOM 975 C CA . ASN A 1 137 ? 6.489 -9.354 9.605 1.00 86.69 137 ASN A CA 1
ATOM 976 C C . ASN A 1 137 ? 5.248 -8.534 9.230 1.00 86.69 137 ASN A C 1
ATOM 978 O O . ASN A 1 137 ? 4.547 -8.880 8.273 1.00 86.69 137 ASN A O 1
ATOM 982 N N . PRO A 1 138 ? 4.954 -7.441 9.955 1.00 93.06 138 PRO A N 1
ATOM 983 C CA . PRO A 1 138 ? 3.961 -6.486 9.498 1.00 93.06 138 PRO A CA 1
ATOM 984 C C . PRO A 1 138 ? 4.418 -5.846 8.184 1.00 93.06 138 PRO A C 1
ATOM 986 O O . PRO A 1 138 ? 5.593 -5.511 8.008 1.00 93.06 138 PRO A O 1
ATOM 989 N N . MET A 1 139 ? 3.483 -5.637 7.262 1.00 93.94 139 MET A N 1
ATOM 990 C CA . MET A 1 139 ? 3.760 -4.926 6.019 1.00 93.94 139 MET A CA 1
ATOM 991 C C . MET A 1 139 ? 2.655 -3.938 5.661 1.00 93.94 139 MET A C 1
ATOM 993 O O . MET A 1 139 ? 1.483 -4.149 5.961 1.00 93.94 139 MET A O 1
ATOM 997 N N . MET A 1 140 ? 3.044 -2.863 4.975 1.00 95.56 140 MET A N 1
ATOM 998 C CA . MET A 1 140 ? 2.098 -1.961 4.327 1.00 95.56 140 MET A CA 1
ATOM 999 C C . MET A 1 140 ? 1.673 -2.554 2.987 1.00 95.56 140 MET A C 1
ATOM 1001 O O . MET A 1 140 ? 2.526 -2.847 2.146 1.00 95.56 140 MET A O 1
ATOM 1005 N N . ALA A 1 141 ? 0.368 -2.685 2.785 1.00 97.00 141 ALA A N 1
ATOM 1006 C CA . ALA A 1 141 ? -0.223 -3.162 1.546 1.00 97.00 141 ALA A CA 1
ATOM 1007 C C . ALA A 1 141 ? -1.358 -2.232 1.112 1.00 97.00 141 ALA A C 1
ATOM 1009 O O . ALA A 1 141 ? -2.075 -1.680 1.948 1.00 97.00 141 ALA A O 1
ATOM 1010 N N . PHE A 1 142 ? -1.518 -2.054 -0.197 1.00 97.88 142 PHE A N 1
ATOM 1011 C CA . PHE A 1 142 ? -2.688 -1.371 -0.726 1.00 97.88 142 PHE A CA 1
ATOM 1012 C C . PHE A 1 142 ? -3.849 -2.363 -0.780 1.00 97.88 142 PHE A C 1
ATOM 1014 O O . PHE A 1 142 ? -3.764 -3.382 -1.470 1.00 97.88 142 PHE A O 1
ATOM 1021 N N . CYS A 1 143 ? -4.910 -2.067 -0.040 1.00 98.19 143 CYS A N 1
ATOM 1022 C CA . CYS A 1 143 ? -6.140 -2.835 -0.041 1.00 98.19 143 CYS A CA 1
ATOM 1023 C C . CYS A 1 143 ? -7.170 -2.136 -0.920 1.00 98.19 143 CYS A C 1
ATOM 1025 O O . CYS A 1 143 ? -7.550 -0.997 -0.650 1.00 98.19 143 CYS A O 1
ATOM 1027 N N . ASP A 1 144 ? -7.627 -2.821 -1.960 1.00 98.19 144 ASP A N 1
ATOM 1028 C CA . ASP A 1 144 ? -8.792 -2.410 -2.723 1.00 98.19 144 ASP A CA 1
ATOM 1029 C C . ASP A 1 144 ? -10.054 -3.003 -2.085 1.00 98.19 144 ASP A C 1
ATOM 1031 O O . ASP A 1 144 ? -10.285 -4.216 -2.091 1.00 98.19 144 ASP A O 1
ATOM 1035 N N . MET A 1 145 ? -10.852 -2.120 -1.491 1.00 98.12 145 MET A N 1
ATOM 1036 C CA . MET A 1 145 ? -12.084 -2.447 -0.780 1.00 98.12 145 MET A CA 1
ATOM 1037 C C . MET A 1 145 ? -13.339 -2.257 -1.645 1.00 98.12 145 MET A C 1
ATOM 1039 O O . MET A 1 145 ? -14.423 -2.638 -1.213 1.00 98.12 145 MET A O 1
ATOM 1043 N N . GLY A 1 146 ? -13.216 -1.684 -2.849 1.00 97.06 146 GLY A N 1
ATOM 1044 C CA . GLY A 1 146 ? -14.360 -1.317 -3.691 1.00 97.06 146 GLY A CA 1
ATOM 1045 C C . GLY A 1 146 ? -14.624 -2.268 -4.860 1.00 97.06 146 GLY A C 1
ATOM 1046 O O . GLY A 1 146 ? -15.781 -2.500 -5.210 1.00 97.06 146 GLY A O 1
ATOM 1047 N N . THR A 1 147 ? -13.574 -2.824 -5.466 1.00 97.44 147 THR A N 1
ATOM 1048 C CA . THR A 1 147 ? -13.697 -3.637 -6.689 1.00 97.44 147 THR A CA 1
ATOM 1049 C C . THR A 1 147 ? -14.111 -5.074 -6.375 1.00 97.44 147 THR A C 1
ATOM 1051 O O . THR A 1 147 ? -13.560 -5.692 -5.468 1.00 97.44 147 THR A O 1
ATOM 1054 N N . ASP A 1 148 ? -15.076 -5.624 -7.120 1.00 96.75 148 ASP A N 1
ATOM 1055 C CA . ASP A 1 148 ? -15.498 -7.035 -7.058 1.00 96.75 148 ASP A CA 1
ATOM 1056 C C . ASP A 1 148 ? -15.750 -7.573 -5.635 1.00 96.75 148 ASP A C 1
ATOM 1058 O O . ASP A 1 148 ? -15.372 -8.691 -5.287 1.00 96.75 148 ASP A O 1
ATOM 1062 N N . GLY A 1 149 ? -16.381 -6.758 -4.783 1.00 96.25 149 GLY A N 1
ATOM 1063 C CA . GLY A 1 149 ? -16.693 -7.119 -3.395 1.00 96.25 149 GLY A CA 1
ATOM 1064 C C . GLY A 1 149 ? -15.571 -6.861 -2.382 1.00 96.25 149 GLY A C 1
ATOM 1065 O O . GLY A 1 149 ? -15.766 -7.140 -1.200 1.00 96.25 149 GLY A O 1
ATOM 1066 N N . GLY A 1 150 ? -14.442 -6.302 -2.822 1.00 97.75 150 GLY A N 1
ATOM 1067 C CA . GLY A 1 150 ? -13.387 -5.759 -1.973 1.00 97.75 150 GLY A CA 1
ATOM 1068 C C . GLY A 1 150 ? -12.549 -6.787 -1.209 1.00 97.75 150 GLY A C 1
ATOM 1069 O O . GLY A 1 150 ? -12.754 -8.002 -1.270 1.00 97.75 150 GLY A O 1
ATOM 1070 N N . GLY A 1 151 ? -11.595 -6.269 -0.433 1.00 97.56 151 GLY A N 1
ATOM 1071 C CA . GLY A 1 151 ? -10.659 -7.073 0.352 1.00 97.56 151 GLY A CA 1
ATOM 1072 C C . GLY A 1 151 ? -9.482 -7.586 -0.476 1.00 97.56 151 GLY A C 1
ATOM 1073 O O . GLY A 1 151 ? -8.801 -8.527 -0.067 1.00 97.56 151 GLY A O 1
ATOM 1074 N N . TRP A 1 152 ? -9.231 -6.975 -1.633 1.00 97.94 152 TRP A N 1
ATOM 1075 C CA . TRP A 1 152 ? -8.152 -7.353 -2.533 1.00 97.94 152 TRP A CA 1
ATOM 1076 C C . TRP A 1 152 ? -6.846 -6.697 -2.114 1.00 97.94 152 TRP A C 1
ATOM 1078 O O . TRP A 1 152 ? -6.784 -5.489 -1.908 1.00 97.94 152 TRP A O 1
ATOM 1088 N N . LEU A 1 153 ? -5.778 -7.485 -2.034 1.00 97.69 153 LEU A N 1
ATOM 1089 C CA . LEU A 1 153 ? -4.432 -6.958 -1.849 1.00 97.69 153 LEU A CA 1
ATOM 1090 C C . LEU A 1 153 ? -3.797 -6.685 -3.212 1.00 97.69 153 LEU A C 1
ATOM 1092 O O . LEU A 1 153 ? -3.586 -7.603 -4.004 1.00 97.69 153 LEU A O 1
ATOM 1096 N N . GLN A 1 154 ? -3.433 -5.432 -3.470 1.00 97.38 154 GLN A N 1
ATOM 1097 C CA . GLN A 1 154 ? -2.742 -5.045 -4.693 1.00 97.38 154 GLN A CA 1
ATOM 1098 C C . GLN A 1 154 ? -1.225 -5.100 -4.482 1.00 97.38 154 GLN A C 1
ATOM 1100 O O . GLN A 1 154 ? -0.633 -4.222 -3.856 1.00 97.38 154 GLN A O 1
ATOM 1105 N N . PHE A 1 155 ? -0.581 -6.146 -5.004 1.00 97.50 155 PHE A N 1
ATOM 1106 C CA . PHE A 1 155 ? 0.873 -6.332 -4.891 1.00 97.50 155 PHE A CA 1
ATOM 1107 C C . PHE A 1 155 ? 1.667 -5.658 -6.025 1.00 97.50 155 PHE A C 1
ATOM 1109 O O . PHE A 1 155 ? 2.889 -5.539 -5.936 1.00 97.50 155 PHE A O 1
ATOM 1116 N N . GLN A 1 156 ? 0.990 -5.224 -7.090 1.00 98.06 156 GLN A N 1
ATOM 1117 C CA . GLN A 1 156 ? 1.581 -4.521 -8.226 1.00 98.06 156 GLN A CA 1
ATOM 1118 C C . GLN A 1 156 ? 0.591 -3.483 -8.763 1.00 98.06 156 GLN A C 1
ATOM 1120 O O . GLN A 1 156 ? -0.600 -3.779 -8.868 1.00 98.06 156 GLN A O 1
ATOM 1125 N N . ARG A 1 157 ? 1.084 -2.291 -9.125 1.00 97.50 157 ARG A N 1
ATOM 1126 C CA . ARG A 1 157 ? 0.296 -1.257 -9.816 1.00 97.50 157 ARG A CA 1
ATOM 1127 C C . ARG A 1 157 ? 1.079 -0.631 -10.976 1.00 97.50 157 ARG A C 1
ATOM 1129 O O . ARG A 1 157 ? 2.200 -0.168 -10.761 1.00 97.50 157 ARG A O 1
ATOM 1136 N N . ARG A 1 158 ? 0.462 -0.561 -12.167 1.00 97.62 158 ARG A N 1
ATOM 1137 C CA . ARG A 1 15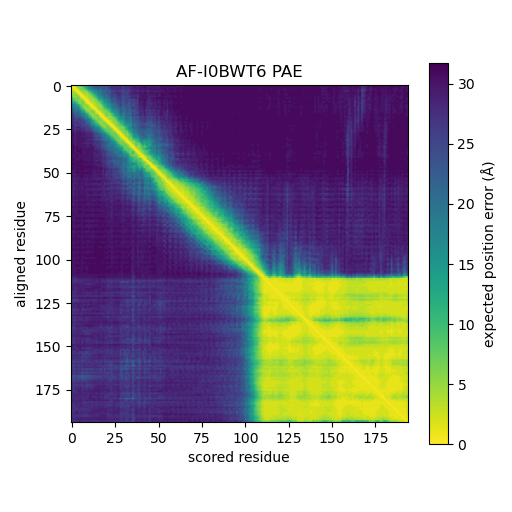8 ? 0.892 0.225 -13.346 1.00 97.62 158 ARG A CA 1
ATOM 1138 C C . ARG A 1 158 ? -0.163 1.274 -13.688 1.00 97.62 158 ARG A C 1
ATOM 1140 O O . ARG A 1 158 ? -1.350 0.981 -13.568 1.00 97.62 158 ARG A O 1
ATOM 1147 N N . GLN A 1 159 ? 0.252 2.470 -14.094 1.00 93.12 159 GLN A N 1
ATOM 1148 C CA . GLN A 1 159 ? -0.649 3.588 -14.390 1.00 93.12 159 GLN A CA 1
ATOM 1149 C C . GLN A 1 159 ? -0.124 4.507 -15.491 1.00 93.12 159 GLN A C 1
ATOM 1151 O O . GLN A 1 159 ? -0.824 4.737 -16.470 1.00 93.12 159 GLN A O 1
ATOM 1156 N N . ASP A 1 160 ? 1.079 5.047 -15.314 1.00 96.25 160 ASP A N 1
ATOM 1157 C CA . ASP A 1 160 ? 1.599 6.167 -16.106 1.00 96.25 160 ASP A CA 1
ATOM 1158 C C . ASP A 1 160 ? 3.026 5.937 -16.627 1.00 96.25 160 ASP A C 1
ATOM 1160 O O . ASP A 1 160 ? 3.546 6.763 -17.373 1.00 96.25 160 ASP A O 1
ATOM 1164 N N . GLY A 1 161 ? 3.668 4.822 -16.263 1.00 96.12 161 GLY A N 1
ATOM 1165 C CA . GLY A 1 161 ? 5.056 4.543 -16.625 1.00 96.12 161 GLY A CA 1
ATOM 1166 C C . GLY A 1 161 ? 6.086 5.403 -15.885 1.00 96.12 161 GLY A C 1
ATOM 1167 O O . GLY A 1 161 ? 7.245 5.427 -16.298 1.00 96.12 161 GLY A O 1
ATOM 1168 N N . SER A 1 162 ? 5.695 6.101 -14.812 1.00 96.75 162 SER A N 1
ATOM 1169 C CA . SER A 1 162 ? 6.600 6.920 -13.992 1.00 96.75 162 SER A CA 1
ATOM 1170 C C . SER A 1 162 ? 7.666 6.100 -13.263 1.00 96.75 162 SER A C 1
ATOM 1172 O O . SER A 1 162 ? 8.711 6.638 -12.888 1.00 96.75 162 SER A O 1
ATOM 1174 N N . VAL A 1 163 ? 7.431 4.800 -13.062 1.00 97.88 163 VAL A N 1
ATOM 1175 C CA . VAL A 1 163 ? 8.389 3.894 -12.433 1.00 97.88 163 VAL A CA 1
ATOM 1176 C C . VAL A 1 163 ? 8.922 2.915 -13.467 1.00 97.88 163 VAL A C 1
ATOM 1178 O O . VAL A 1 163 ? 8.181 2.229 -14.164 1.00 97.88 163 VAL A O 1
ATOM 1181 N N . ASP A 1 164 ? 10.245 2.813 -13.532 1.00 97.56 164 ASP A N 1
ATOM 1182 C CA . ASP A 1 164 ? 10.917 1.807 -14.345 1.00 97.56 164 ASP A CA 1
ATOM 1183 C C . ASP A 1 164 ? 10.828 0.411 -13.691 1.00 97.56 164 ASP A C 1
ATOM 1185 O O . ASP A 1 164 ? 11.219 0.222 -12.538 1.00 97.56 164 ASP A O 1
ATOM 1189 N N . PHE A 1 165 ? 10.309 -0.564 -14.444 1.00 98.25 165 PHE A N 1
ATOM 1190 C CA . PHE A 1 165 ? 10.157 -1.967 -14.033 1.00 98.25 165 PHE A CA 1
ATOM 1191 C C . PHE A 1 165 ? 11.263 -2.876 -14.594 1.00 98.25 165 PHE A C 1
ATOM 1193 O O . PHE A 1 165 ? 11.316 -4.058 -14.247 1.00 98.25 165 PHE A O 1
ATOM 1200 N N . TYR A 1 166 ? 12.166 -2.371 -15.436 1.00 98.06 166 TYR A N 1
ATOM 1201 C CA . TYR A 1 166 ? 13.315 -3.133 -15.912 1.00 98.06 166 TYR A CA 1
ATOM 1202 C C . TYR A 1 166 ? 14.433 -3.118 -14.859 1.00 98.06 166 TYR A C 1
ATOM 1204 O O . TYR A 1 166 ? 15.395 -2.357 -14.927 1.00 98.06 166 TYR A O 1
ATOM 1212 N N . ARG A 1 167 ? 14.265 -3.951 -13.827 1.00 97.75 167 ARG A N 1
ATOM 1213 C CA . ARG A 1 167 ? 15.101 -3.967 -12.617 1.00 97.75 167 ARG A CA 1
ATOM 1214 C C . ARG A 1 167 ? 15.742 -5.326 -12.361 1.00 97.75 167 ARG A C 1
ATOM 1216 O O . ARG A 1 167 ? 15.311 -6.347 -12.894 1.00 97.75 167 ARG A O 1
ATOM 1223 N N . ASP A 1 168 ? 16.768 -5.320 -11.516 1.00 98.38 168 ASP A N 1
ATOM 1224 C CA . ASP A 1 168 ? 17.463 -6.529 -11.082 1.00 98.38 168 ASP A CA 1
ATOM 1225 C C . ASP A 1 168 ? 16.644 -7.385 -10.099 1.00 98.38 168 ASP A C 1
ATOM 1227 O O . ASP A 1 168 ? 15.601 -6.990 -9.568 1.00 98.38 168 ASP A O 1
ATOM 1231 N N . TRP A 1 169 ? 17.140 -8.599 -9.852 1.00 98.25 169 TRP A N 1
ATOM 1232 C CA . TRP A 1 169 ? 16.502 -9.561 -8.954 1.00 98.25 169 TRP A CA 1
ATOM 1233 C C . TRP A 1 169 ? 16.352 -9.036 -7.523 1.00 98.25 169 TRP A C 1
ATOM 1235 O O . TRP A 1 169 ? 15.327 -9.277 -6.883 1.00 98.25 169 TRP A O 1
ATOM 1245 N N . GLU A 1 170 ? 17.354 -8.320 -7.008 1.00 98.56 170 GLU A N 1
ATOM 1246 C CA . GLU A 1 170 ? 17.325 -7.808 -5.639 1.00 98.56 170 GLU A CA 1
ATOM 1247 C C . GLU A 1 170 ? 16.201 -6.780 -5.453 1.00 98.56 170 GLU A C 1
ATOM 1249 O O . GLU A 1 170 ? 15.481 -6.820 -4.450 1.00 98.56 170 GLU A O 1
ATOM 1254 N N . SER A 1 171 ? 15.987 -5.924 -6.454 1.00 98.50 171 SER A N 1
ATOM 1255 C CA . SER A 1 171 ? 14.878 -4.974 -6.492 1.00 98.50 171 SER A CA 1
ATOM 1256 C C . SER A 1 171 ? 13.529 -5.693 -6.458 1.00 98.50 171 SER A C 1
ATOM 1258 O O . SER A 1 171 ? 12.673 -5.354 -5.644 1.00 98.50 171 SER A O 1
ATOM 1260 N N . TYR A 1 172 ? 13.335 -6.729 -7.279 1.00 98.56 172 TYR A N 1
ATOM 1261 C CA . TYR A 1 172 ? 12.097 -7.520 -7.274 1.00 98.56 172 TYR A CA 1
ATOM 1262 C C . TYR A 1 172 ? 11.890 -8.297 -5.972 1.00 98.56 172 TYR A C 1
ATOM 1264 O O . TYR A 1 172 ? 10.756 -8.437 -5.513 1.00 98.56 172 TYR A O 1
ATOM 1272 N N . LYS A 1 173 ? 12.971 -8.765 -5.343 1.00 98.06 173 LYS A N 1
ATOM 1273 C CA . LYS A 1 173 ? 12.934 -9.437 -4.043 1.00 98.06 173 LYS A CA 1
ATOM 1274 C C . LYS A 1 173 ? 12.433 -8.503 -2.935 1.00 98.06 173 LYS A C 1
ATOM 1276 O O . LYS A 1 173 ? 11.516 -8.876 -2.205 1.00 98.06 173 LYS A O 1
ATOM 1281 N N . LYS A 1 174 ? 12.983 -7.284 -2.848 1.00 97.94 174 LYS A N 1
ATOM 1282 C CA . LYS A 1 174 ? 12.663 -6.290 -1.800 1.00 97.94 174 LYS A CA 1
ATOM 1283 C C . LYS A 1 174 ? 11.385 -5.481 -2.065 1.00 97.94 174 LYS A C 1
ATOM 1285 O O . LYS A 1 174 ? 10.689 -5.114 -1.116 1.00 97.94 174 LYS A O 1
ATOM 1290 N N . GLY A 1 175 ? 11.074 -5.219 -3.333 1.00 98.12 175 GLY A N 1
ATOM 1291 C CA . GLY A 1 175 ? 10.026 -4.292 -3.763 1.00 98.12 175 GLY A CA 1
ATOM 1292 C C . GLY A 1 175 ? 10.567 -2.909 -4.135 1.00 98.12 175 GLY A C 1
ATOM 1293 O O . GLY A 1 175 ? 11.633 -2.498 -3.675 1.00 98.12 175 GLY A O 1
ATOM 1294 N N . PHE A 1 176 ? 9.832 -2.187 -4.982 1.00 98.38 176 PHE A N 1
ATOM 1295 C CA . PHE A 1 176 ? 10.202 -0.857 -5.480 1.00 98.38 176 PHE A CA 1
ATOM 1296 C C . PHE A 1 176 ? 8.975 -0.049 -5.929 1.00 98.38 176 PHE A C 1
ATOM 1298 O O . PHE A 1 176 ? 7.887 -0.595 -6.096 1.00 98.38 176 PHE A O 1
ATOM 1305 N N . GLY A 1 177 ? 9.163 1.254 -6.157 1.00 97.12 177 GLY A N 1
ATOM 1306 C CA . GLY A 1 177 ? 8.137 2.169 -6.666 1.00 97.12 177 GLY A CA 1
ATOM 1307 C C . GLY A 1 177 ? 7.626 3.161 -5.623 1.00 97.12 177 GLY A C 1
ATOM 1308 O O . GLY A 1 177 ? 8.303 3.431 -4.631 1.00 97.12 177 GLY A O 1
ATOM 1309 N N . ASN A 1 178 ? 6.448 3.730 -5.868 1.00 95.75 178 ASN A N 1
ATOM 1310 C CA . ASN A 1 178 ? 5.838 4.769 -5.046 1.00 95.75 178 ASN A CA 1
ATOM 1311 C C . ASN A 1 178 ? 4.395 4.393 -4.676 1.00 95.75 178 ASN A C 1
ATOM 1313 O O . ASN A 1 178 ? 3.615 3.955 -5.517 1.00 95.75 178 ASN A O 1
ATOM 1317 N N . GLN A 1 179 ? 4.027 4.611 -3.412 1.00 92.69 179 GLN A N 1
ATOM 1318 C CA . GLN A 1 179 ? 2.695 4.299 -2.888 1.00 92.69 179 GLN A CA 1
ATOM 1319 C C . GLN A 1 179 ? 1.555 5.068 -3.584 1.00 92.69 179 GLN A C 1
ATOM 1321 O O . GLN A 1 179 ? 0.432 4.570 -3.669 1.00 92.69 179 GLN A O 1
ATOM 1326 N N . GLY A 1 180 ? 1.829 6.278 -4.075 1.00 93.00 180 GLY A N 1
ATOM 1327 C CA . GLY A 1 180 ? 0.874 7.119 -4.792 1.00 93.00 180 GLY A CA 1
ATOM 1328 C C . GLY A 1 180 ? 0.781 6.840 -6.295 1.00 93.00 180 GLY A C 1
ATOM 1329 O O . GLY A 1 180 ? -0.220 7.217 -6.902 1.00 93.00 180 GLY A O 1
ATOM 1330 N N . SER A 1 181 ? 1.775 6.175 -6.896 1.00 94.50 181 SER A N 1
ATOM 1331 C CA . SER A 1 181 ? 1.807 5.887 -8.337 1.00 94.50 181 SER A CA 1
ATOM 1332 C C . SER A 1 181 ? 1.967 4.390 -8.628 1.00 94.50 181 SER A C 1
ATOM 1334 O O . SER A 1 181 ? 1.045 3.614 -8.381 1.00 94.50 181 SER A O 1
ATOM 1336 N N . GLU A 1 182 ? 3.084 3.970 -9.207 1.00 97.88 182 GLU A N 1
ATOM 1337 C CA . GLU A 1 182 ? 3.346 2.597 -9.629 1.00 97.88 182 GLU A CA 1
ATOM 1338 C C . GLU A 1 182 ? 4.284 1.897 -8.646 1.00 97.88 182 GLU A C 1
ATOM 1340 O O . GLU A 1 182 ? 5.222 2.505 -8.125 1.00 97.88 182 GLU A O 1
ATOM 1345 N N . PHE A 1 183 ? 4.062 0.609 -8.390 1.00 98.44 183 PHE A N 1
ATOM 1346 C CA . PHE A 1 183 ? 4.913 -0.144 -7.470 1.00 98.44 183 PHE A CA 1
ATOM 1347 C C . PHE A 1 183 ? 4.892 -1.655 -7.705 1.00 98.44 183 PHE A C 1
ATOM 1349 O O . PHE A 1 183 ? 3.979 -2.204 -8.325 1.00 98.44 183 PHE A O 1
ATOM 1356 N N . TRP A 1 184 ? 5.907 -2.313 -7.145 1.00 98.44 184 TRP A N 1
ATOM 1357 C CA . TRP A 1 184 ? 6.020 -3.751 -6.929 1.00 98.44 184 TRP A CA 1
ATOM 1358 C C . TRP A 1 184 ? 6.254 -4.012 -5.437 1.00 98.44 184 TRP A C 1
ATOM 1360 O O . TRP A 1 184 ? 7.214 -3.499 -4.861 1.00 98.44 184 TRP A O 1
ATOM 1370 N N . LEU A 1 185 ? 5.395 -4.808 -4.795 1.00 97.94 185 LEU A N 1
ATOM 1371 C CA . LEU A 1 185 ? 5.417 -5.013 -3.340 1.00 97.94 185 LEU A CA 1
ATOM 1372 C C . LEU A 1 185 ? 6.713 -5.675 -2.838 1.00 97.94 185 LEU A C 1
ATOM 1374 O O . LEU A 1 185 ? 7.213 -5.308 -1.767 1.00 97.94 185 LEU A O 1
ATOM 1378 N N . GLY A 1 186 ? 7.253 -6.611 -3.622 1.00 98.12 186 GLY A N 1
ATOM 1379 C CA . GLY A 1 186 ? 8.455 -7.386 -3.315 1.00 98.12 186 GLY A CA 1
ATOM 1380 C C . GLY A 1 186 ? 8.170 -8.873 -3.109 1.00 98.12 186 GLY A C 1
ATOM 1381 O O . GLY A 1 186 ? 7.243 -9.236 -2.386 1.00 98.12 186 GLY A O 1
ATOM 1382 N N . ASN A 1 187 ? 8.982 -9.740 -3.713 1.00 97.88 187 ASN A N 1
ATOM 1383 C CA . ASN A 1 187 ? 8.780 -11.191 -3.681 1.00 97.88 187 ASN A CA 1
ATOM 1384 C C . ASN A 1 187 ? 8.884 -11.764 -2.265 1.00 97.88 187 ASN A C 1
ATOM 1386 O O . ASN A 1 187 ? 8.125 -12.669 -1.937 1.00 97.88 187 ASN A O 1
ATOM 1390 N N . ASP A 1 188 ? 9.761 -11.221 -1.413 1.00 96.44 188 ASP A N 1
ATOM 1391 C CA . ASP A 1 188 ? 9.878 -11.681 -0.023 1.00 96.44 188 ASP A CA 1
ATOM 1392 C C . ASP A 1 188 ? 8.577 -11.443 0.751 1.00 96.44 188 ASP A C 1
ATOM 1394 O O . ASP A 1 188 ? 8.164 -12.289 1.534 1.00 96.44 188 ASP A O 1
ATOM 1398 N N . LYS A 1 189 ? 7.889 -10.326 0.487 1.00 96.38 189 LYS A N 1
ATOM 1399 C CA . LYS A 1 189 ? 6.583 -10.034 1.090 1.00 96.38 189 LYS A CA 1
ATOM 1400 C C . LYS A 1 189 ? 5.479 -10.885 0.480 1.00 96.38 189 LYS A C 1
ATOM 1402 O O . LYS A 1 189 ? 4.653 -11.413 1.212 1.00 96.38 189 LYS A O 1
ATOM 1407 N N . ILE A 1 190 ? 5.472 -11.036 -0.844 1.00 96.50 190 ILE A N 1
ATOM 1408 C CA . ILE A 1 190 ? 4.477 -11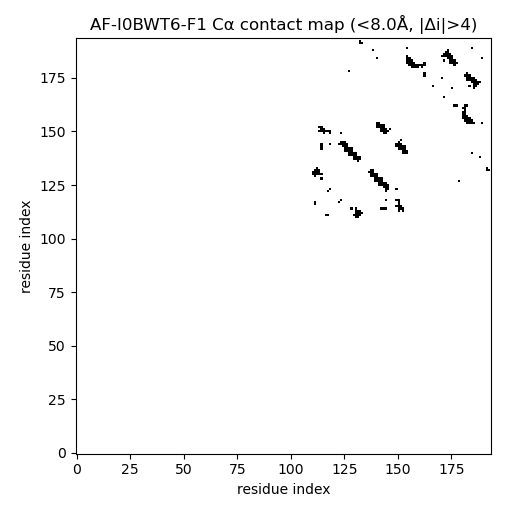.858 -1.547 1.00 96.50 190 ILE A CA 1
ATOM 1409 C C . ILE A 1 190 ? 4.551 -13.312 -1.067 1.00 96.50 190 ILE A C 1
ATOM 1411 O O . ILE A 1 190 ? 3.515 -13.917 -0.830 1.00 96.50 190 ILE A O 1
ATOM 1415 N N . HIS A 1 191 ? 5.753 -13.838 -0.824 1.00 95.38 191 HIS A N 1
ATOM 1416 C CA . HIS A 1 191 ? 5.940 -15.181 -0.278 1.00 95.38 191 HIS A CA 1
ATOM 1417 C C . HIS A 1 191 ? 5.324 -15.363 1.119 1.00 95.38 191 HIS A C 1
ATOM 1419 O O . HIS A 1 191 ? 4.894 -16.458 1.449 1.00 95.38 191 HIS A O 1
ATOM 1425 N N . LEU A 1 192 ? 5.233 -14.305 1.932 1.00 93.31 192 LEU A N 1
ATOM 1426 C CA . LEU A 1 192 ? 4.569 -14.368 3.242 1.00 93.31 192 LEU A CA 1
ATOM 1427 C C . LEU A 1 192 ? 3.035 -14.406 3.140 1.00 93.31 192 LEU A C 1
ATOM 1429 O O . LEU A 1 192 ? 2.371 -14.650 4.146 1.00 93.31 192 LEU A O 1
ATOM 1433 N N . LEU A 1 193 ? 2.470 -14.114 1.9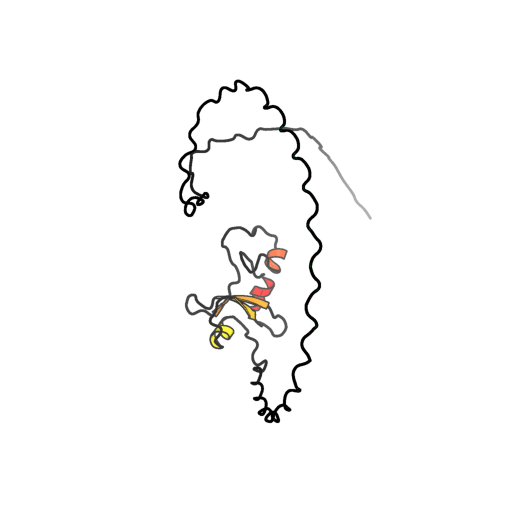64 1.00 90.44 193 LEU A N 1
ATOM 1434 C CA . LEU A 1 193 ? 1.025 -14.072 1.723 1.00 90.44 193 LEU A CA 1
ATOM 1435 C C . LEU A 1 193 ? 0.464 -15.381 1.148 1.00 90.44 193 LEU A C 1
ATOM 1437 O O . LEU A 1 193 ? -0.757 -15.517 1.081 1.00 90.44 193 LEU A O 1
ATOM 1441 N N . THR A 1 194 ? 1.324 -16.306 0.709 1.00 83.69 194 THR A N 1
ATOM 1442 C CA . THR A 1 194 ? 0.970 -17.506 -0.075 1.00 83.69 194 THR A CA 1
ATOM 1443 C C . THR A 1 194 ? 1.531 -18.771 0.545 1.00 83.69 194 THR A C 1
ATOM 1445 O O . THR A 1 194 ? 0.791 -19.773 0.604 1.00 83.69 194 THR A O 1
#

Radius of gyration: 40.75 Å; Cα contacts (8 Å, |Δi|>4): 153; chains: 1; bounding box: 76×108×82 Å

Nearest PDB structures (foldseek):
  2jhk-assembly1_F  TM=9.834E-01  e=8.480E-12  Homo sapiens
  2jhm-assembly1_F  TM=9.817E-01  e=1.332E-11  Homo sapiens
  2jhh-assembly2_F  TM=9.776E-01  e=1.249E-11  Homo sapiens
  2wnp-assembly1_F  TM=9.818E-01  e=1.515E-11  Homo sapiens
  2jhh-assembly1_C  TM=9.778E-01  e=1.515E-11  Homo sapiens

Secondary structure (DSSP, 8-state):
-------------------------------S-----SS---------------PPPPPPPPPPPPPPPPPPPPPPPPPPPPPPPPPPPPPPPPPPPPPPPPPP--------SSHHHHHHTT--S-EEEEEEEETTEEEEEEEE-SGGGS-EEE-EE-SSS-S-----HHHHHH-EE-TTS-EE--HHHHHTT-

InterPro domains:
  IPR002181 Fibrinogen, alpha/beta/gamma chain, C-terminal globular domain [PF00147] (112-194)
  IPR002181 Fibrinogen, alpha/beta/gamm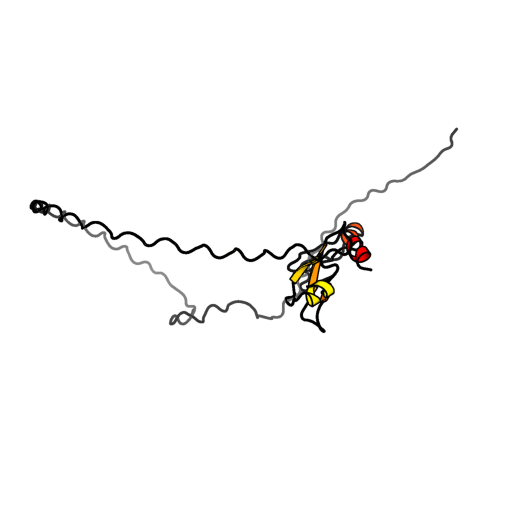a chain, C-terminal globular domain [PS51406] (106-194)
  IPR002181 Fibrinogen, alpha/beta/gamma chain, C-terminal globular domain [SM00186] (110-194)
  IPR008160 Collagen triple helix repeat [PF01391] (54-108)
  IPR014716 Fibrinogen, alpha/beta/gamma chain, C-terminal globular, subdomain 1 [G3DSA:3.90.215.10] (98-194)
  IPR036056 Fibrinogen-like, C-terminal [SSF56496] (112-194)
  IPR050373 Fibrinogen C-terminal domain-containing protein [PTHR19143] (98-194)

Sequence (194 aa):
MKPWAGFHLIFLIASSVEGEASNYGTGGLQDAEATCCAQLKGLTQCGNDKILLQGQAGIPGIPGVPGTNGSPGLKGDPGPQGPPGERGSAGITGKAGPKGDKGDKGDKETEARNCKDLLERGETLSGWYAIYPTKENPMMAFCDMGTDGGGWLQFQRRQDGSVDFYRDWESYKKGFGNQGSEFWLGNDKIHLLT

Mean predicted aligned error: 21.64 Å

pLDDT: mean 74.92, std 22.18, range [33.88, 98.56]

Organism: Philodryas olfersii (NCBI:txid120305)

Solvent-accessible surface area (backbone atoms only — not comparable to full-atom values): 13976 Å² total; per-residue (Å²): 136,86,82,90,81,89,78,90,82,90,80,90,83,89,80,89,81,88,80,82,86,81,82,76,85,81,76,87,78,91,84,81,89,79,94,80,82,85,85,74,88,84,83,85,77,96,73,91,80,90,83,86,88,79,88,78,82,83,78,82,84,79,82,82,79,80,83,78,81,83,78,82,83,82,80,81,78,81,81,83,79,79,82,80,79,86,78,77,83,80,77,85,78,78,81,79,74,84,79,76,81,78,75,82,75,77,71,97,78,70,84,32,47,44,35,45,54,37,34,77,74,68,46,64,69,60,45,82,40,77,26,32,62,41,100,87,54,66,43,82,42,38,24,39,27,71,64,95,81,29,26,40,70,53,57,63,45,84,84,82,74,87,51,85,80,93,67,58,70,68,48,50,37,65,30,51,69,41,97,91,66,27,34,38,60,14,49,63,58,53,60,62,75,110

Foldseek 3Di:
DDDDDYDDDDDDDDDDDDDDDDDDDDDDDDDDDDPPDDPDPDDDDDDDDDDDDDDDDDDDDDDDDDDDDDDDDDDDDDDDDDDDDDDDDDDDDDDDDDDDDDPPPPDPPDAAQFLVSVVVVPNQDFAWDWHPLDPVDIDTFTWANDPPNTRDTDQWDADPCPDDPPDDPVCQQCKDDDRVHTIHNHPVVVVSVD